Protein AF-0000000082577747 (afdb_homodimer)

Secondary structure (DSSP, 8-state):
----------------HHHHHHHHHHHHHHHHHHHHHHHHHHTT-SSTHHHHHHHHHHHHHHHHHHHHHHHHHHHHSPSSSHHHHHHHHHHHHHHHHHHHHHTT--GGGTTS--GGGGHHHHHHHHHHHHHHHHHTT-HHHHHHHHHHHHIIIIIHHHHHTTSTTSHHHHHHH-/----------------HHHHHHHHHHHHHHHHHHHHHHHHHHTT-SSTHHHHHHHHHHHHHHHHHHHHHHHHHHHHSPSSSHHHHHHHHHHHHHHHHHHHHHTT--GGGTTS--GGGGHHHHHHHHHHHHHHHHHTT-HHHHHHHHHHHHIIIIIHHHHHTTSTTSHHHHHHH-

InterPro domains:
  IPR018750 Protein of unknown function DUF2306, membrane [PF10067] (57-153)

pLDDT: mean 87.18, std 15.7, range [24.44, 98.44]

Organism: NCBI:txid68569

Radius of gyration: 26.17 Å; Cα contacts (8 Å, |Δi|>4): 339; chains: 2; bounding box: 58×96×60 Å

Sequence (348 aa):
MASNAIVREAGGIDLSRIAKGVMFVAAGTLAGATGLAVARVLLGLTPATYEIRQVAILVHLVAVLPAIPLGLWVLLARKGDATHKLLGRIWALLMVTAAVSALFIRYLNHGQFSWLHLFVPVVFFTLYRAVRQARAGQFAAHKRNMWRLYVLALLLPGMFAFLPGRLLWQWLTVMASNAIVREAGGIDLSRIAKGVMFVAAGTLAGATGLAVARVLLGLTPATYEIRQVAILVHLVAVLPAIPLGLWVLLARKGDATHKLLGRIWALLMVTAAVSALFIRYLNHGQFSWLHLFVPVVFFTLYRAVRQARAGQFAAHKRNMWRLYVLALLLPGMFAFLPGRLLWQWLTV

Solvent-accessible surface area (backbone atoms only — not comparable to full-atom values): 18662 Å² total; per-residue (Å²): 134,80,78,76,74,71,75,71,70,76,70,40,80,72,70,50,72,65,54,49,49,52,47,50,51,50,43,48,49,50,42,48,50,51,50,48,17,50,47,31,33,75,70,61,65,12,91,44,53,64,55,44,31,45,50,21,48,50,54,22,48,66,24,47,53,57,36,44,62,49,47,54,47,59,73,70,44,74,78,84,45,71,65,37,52,49,51,50,52,52,42,49,50,27,51,51,49,25,38,60,26,47,74,50,60,22,72,93,50,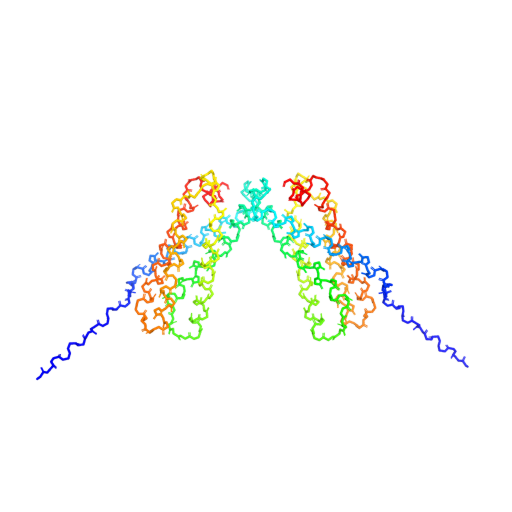80,66,33,89,53,78,75,56,58,44,37,62,50,50,54,51,44,49,51,51,24,54,52,26,47,76,70,65,37,52,35,63,18,48,44,40,49,51,47,43,47,44,62,62,41,50,44,53,52,54,58,41,49,35,88,91,30,67,52,26,45,35,58,74,70,133,82,78,75,74,73,76,73,71,76,68,41,79,73,69,49,71,66,55,48,51,51,48,49,51,51,43,49,49,50,41,47,50,50,50,48,16,51,48,31,32,74,68,60,65,13,91,42,56,66,54,45,34,45,50,21,50,49,55,22,49,64,24,46,54,56,37,45,62,49,46,54,47,59,73,71,44,74,78,86,43,72,64,37,54,51,53,48,50,52,41,50,51,28,51,50,50,25,38,60,26,47,76,50,60,22,73,92,48,80,67,35,88,54,78,76,57,58,45,35,61,51,50,54,52,46,50,52,50,25,53,52,26,49,76,70,65,37,52,37,62,18,49,43,41,49,50,45,44,48,47,62,61,42,51,46,53,54,54,57,40,49,36,87,92,30,68,52,26,45,36,57,74,70

Structure (mmCIF, N/CA/C/O backbone):
data_AF-0000000082577747-model_v1
#
loop_
_entity.id
_entity.type
_entity.pdbx_description
1 polymer 'Putative membrane protein'
#
loop_
_atom_site.group_PDB
_atom_site.id
_atom_site.type_symbol
_atom_site.label_atom_id
_atom_site.label_alt_id
_atom_site.label_comp_id
_atom_site.label_asym_id
_atom_site.label_entity_id
_atom_site.label_seq_id
_atom_site.pdbx_PDB_ins_code
_atom_site.Cartn_x
_atom_site.Cartn_y
_atom_site.Cartn_z
_atom_site.occupancy
_atom_site.B_iso_or_equiv
_atom_site.auth_seq_id
_atom_site.auth_comp_id
_atom_site.auth_asym_id
_atom_site.auth_atom_id
_atom_site.pdbx_PDB_model_num
ATOM 1 N N . MET A 1 1 ? -27.625 46.406 38.344 1 33.38 1 MET A N 1
ATOM 2 C CA . MET A 1 1 ? -27.594 46.375 36.875 1 33.38 1 MET A CA 1
ATOM 3 C C . MET A 1 1 ? -26.359 45.625 36.375 1 33.38 1 MET A C 1
ATOM 5 O O . MET A 1 1 ? -25.25 46.156 36.375 1 33.38 1 MET A O 1
ATOM 9 N N . ALA A 1 2 ? -26.188 44.344 36.75 1 45.22 2 ALA A N 1
ATOM 10 C CA . ALA A 1 2 ? -25.062 43.469 36.469 1 45.22 2 ALA A CA 1
ATOM 11 C C . ALA A 1 2 ? -24.844 43.312 34.969 1 45.22 2 ALA A C 1
ATOM 13 O O . ALA A 1 2 ? -25.781 43 34.219 1 45.22 2 ALA A O 1
ATOM 14 N N . SER A 1 3 ? -24.016 44.156 34.312 1 38.5 3 SER A N 1
ATOM 15 C CA . SER A 1 3 ? -23.625 44.062 32.906 1 38.5 3 SER A CA 1
ATOM 16 C C . SER A 1 3 ? -23.312 42.625 32.531 1 38.5 3 SER A C 1
ATOM 18 O O . SER A 1 3 ? -22.469 41.969 33.156 1 38.5 3 SER A O 1
ATOM 20 N N . ASN A 1 4 ? -24.281 41.844 32.156 1 37.38 4 ASN A N 1
ATOM 21 C CA . ASN A 1 4 ? -24.094 40.5 31.562 1 37.38 4 ASN A CA 1
ATOM 22 C C . ASN A 1 4 ? -23 40.531 30.5 1 37.38 4 ASN A C 1
ATOM 24 O O . ASN A 1 4 ? -23.219 41.031 29.406 1 37.38 4 ASN A O 1
ATOM 28 N N . ALA A 1 5 ? -21.688 40.812 30.75 1 39.88 5 ALA A N 1
ATOM 29 C CA . ALA A 1 5 ? -20.609 40.625 29.781 1 39.88 5 ALA A CA 1
ATOM 30 C C . ALA A 1 5 ? -20.766 39.312 29 1 39.88 5 ALA A C 1
ATOM 32 O O . ALA A 1 5 ? -20.719 38.25 29.594 1 39.88 5 ALA A O 1
ATOM 33 N N . ILE A 1 6 ? -21.625 39.281 28.062 1 40.28 6 ILE A N 1
ATOM 34 C CA . ILE A 1 6 ? -21.672 38.219 27.078 1 40.28 6 ILE A CA 1
ATOM 35 C C . ILE A 1 6 ? -20.25 37.781 26.734 1 40.28 6 ILE A C 1
ATOM 37 O O . ILE A 1 6 ? -19.453 38.562 26.234 1 40.28 6 ILE A O 1
ATOM 41 N N . VAL A 1 7 ? -19.625 37 27.562 1 39.06 7 VAL A N 1
ATOM 42 C CA . VAL A 1 7 ? -18.391 36.312 27.172 1 39.06 7 VAL A CA 1
ATOM 43 C C . VAL A 1 7 ? -18.453 35.938 25.703 1 39.06 7 VAL A C 1
ATOM 45 O O . VAL A 1 7 ? -19.281 35.094 25.312 1 39.06 7 VAL A O 1
ATOM 48 N N . ARG A 1 8 ? -18.25 36.875 24.766 1 39.81 8 ARG A N 1
ATOM 49 C CA . ARG A 1 8 ? -18.078 36.562 23.344 1 39.81 8 ARG A CA 1
ATOM 50 C C . ARG A 1 8 ? -17.266 35.281 23.188 1 39.81 8 ARG A C 1
ATOM 52 O O . ARG A 1 8 ? -16.109 35.188 23.625 1 39.81 8 ARG A O 1
ATOM 59 N N . GLU A 1 9 ? -17.781 34.156 23.219 1 40.5 9 GLU A N 1
ATOM 60 C CA . GLU A 1 9 ? -17.141 32.875 22.859 1 40.5 9 GLU A CA 1
ATOM 61 C C . GLU A 1 9 ? -16.094 33.094 21.766 1 40.5 9 GLU A C 1
ATOM 63 O O . GLU A 1 9 ? -16.312 33.875 20.828 1 40.5 9 GLU A O 1
ATOM 68 N N . ALA A 1 10 ? -14.828 33.25 22.062 1 43.19 10 ALA A N 1
ATOM 69 C CA . ALA A 1 10 ? -13.664 33.344 21.188 1 43.19 10 ALA A CA 1
ATOM 70 C C . ALA A 1 10 ? -13.93 32.625 19.859 1 43.19 10 ALA A C 1
ATOM 72 O O . ALA A 1 10 ? -14.211 31.438 19.828 1 43.19 10 ALA A O 1
ATOM 73 N N . GLY A 1 11 ? -14.57 33.188 18.875 1 43.31 11 GLY A N 1
ATOM 74 C CA . GLY A 1 11 ? -14.961 32.781 17.516 1 43.31 11 GLY A CA 1
ATOM 75 C C . GLY A 1 11 ? -13.961 31.875 16.844 1 43.31 11 GLY A C 1
ATOM 76 O O . GLY A 1 11 ? -12.758 31.984 17.094 1 43.31 11 GLY A O 1
ATOM 77 N N . GLY A 1 12 ? -14.242 30.594 16.625 1 50.56 12 GLY A N 1
ATOM 78 C CA . GLY A 1 12 ? -13.445 29.703 15.773 1 50.56 12 GLY A CA 1
ATOM 79 C C . GLY A 1 12 ? -12.758 30.438 14.641 1 50.56 12 GLY A C 1
ATOM 80 O O . GLY A 1 12 ? -13.102 31.578 14.328 1 50.56 12 GLY A O 1
ATOM 81 N N . ILE A 1 13 ? -11.508 30.328 14.422 1 55.5 13 ILE A N 1
ATOM 82 C CA . ILE A 1 13 ? -10.758 30.984 13.352 1 55.5 13 ILE A CA 1
ATOM 83 C C . ILE A 1 13 ? -11.586 30.969 12.062 1 55.5 13 ILE A C 1
ATOM 85 O O . ILE A 1 13 ? -11.883 29.891 11.523 1 55.5 13 ILE A O 1
ATOM 89 N N . ASP A 1 14 ? -12.625 31.75 11.938 1 64.75 14 ASP A N 1
ATOM 90 C CA . ASP A 1 14 ? -13.227 31.953 10.625 1 64.75 14 ASP A CA 1
ATOM 91 C C . ASP A 1 14 ? -12.211 32.531 9.641 1 64.75 14 ASP A C 1
ATOM 93 O O . ASP A 1 14 ? -11.82 33.688 9.758 1 64.75 14 ASP A O 1
ATOM 97 N N . LEU A 1 15 ? -11.625 31.703 8.922 1 73.38 15 LEU A N 1
ATOM 98 C CA . LEU A 1 15 ? -10.656 32.188 7.949 1 73.38 15 LEU A CA 1
ATOM 99 C C . LEU A 1 15 ? -11.305 33.125 6.945 1 73.38 15 LEU A C 1
ATOM 101 O O . LEU A 1 15 ? -12.477 32.938 6.594 1 73.38 15 LEU A O 1
ATOM 105 N N . SER A 1 16 ? -10.633 34.219 6.762 1 83.25 16 SER A N 1
ATOM 106 C CA . SER A 1 16 ? -11.062 35.156 5.73 1 83.25 16 SER A CA 1
ATOM 107 C C . SER A 1 16 ? -11.18 34.469 4.371 1 83.25 16 SER A C 1
ATOM 109 O O . SER A 1 16 ? -10.68 33.344 4.188 1 83.25 16 SER A O 1
ATOM 111 N N . ARG A 1 17 ? -11.922 35.062 3.396 1 84.81 17 ARG A N 1
ATOM 112 C CA . ARG A 1 17 ? -12.055 34.531 2.037 1 84.81 17 ARG A CA 1
ATOM 113 C C . ARG A 1 17 ? -10.695 34.375 1.374 1 84.81 17 ARG A C 1
ATOM 115 O O . ARG A 1 17 ? -10.461 33.438 0.642 1 84.81 17 ARG A O 1
ATOM 122 N N . ILE A 1 18 ? -9.867 35.344 1.613 1 87.88 18 ILE A N 1
ATOM 123 C CA . ILE A 1 18 ? -8.531 35.312 1.039 1 87.88 18 ILE A CA 1
ATOM 124 C C . ILE A 1 18 ? -7.762 34.125 1.601 1 87.88 18 ILE A C 1
ATOM 126 O O . ILE A 1 18 ? -7.109 33.375 0.854 1 87.88 18 ILE A O 1
ATOM 130 N N . ALA A 1 19 ? -7.84 33.938 2.912 1 87.38 19 ALA A N 1
ATOM 131 C CA . ALA A 1 19 ? -7.16 32.844 3.551 1 87.38 19 ALA A CA 1
ATOM 132 C C . ALA A 1 19 ? -7.66 31.5 2.996 1 87.38 19 ALA A C 1
ATOM 134 O O . ALA A 1 19 ? -6.867 30.578 2.748 1 87.38 19 ALA A O 1
ATOM 135 N N . LYS A 1 20 ? -8.969 31.406 2.803 1 86.06 20 LYS A N 1
ATOM 136 C CA . LYS A 1 20 ? -9.539 30.203 2.215 1 86.06 20 LYS A CA 1
ATOM 137 C C . LYS A 1 20 ? -9.031 29.984 0.792 1 86.06 20 LYS A C 1
ATOM 139 O O . LYS A 1 20 ? -8.742 28.859 0.393 1 86.06 20 LYS A O 1
ATOM 144 N N . GLY A 1 21 ? -9.016 31.078 0.004 1 89.88 21 GLY A N 1
ATOM 145 C CA . GLY A 1 21 ? -8.461 31 -1.34 1 89.88 21 GLY A CA 1
ATOM 146 C C . GLY A 1 21 ? -7.027 30.516 -1.372 1 89.88 21 GLY A C 1
ATOM 147 O O . GLY A 1 21 ? -6.676 29.656 -2.189 1 89.88 21 GLY A O 1
ATOM 148 N N . VAL A 1 22 ? -6.246 31.031 -0.455 1 90.75 22 VAL A N 1
ATOM 149 C CA . VAL A 1 22 ? -4.844 30.641 -0.354 1 90.75 22 VAL A CA 1
ATOM 150 C C . VAL A 1 22 ? -4.75 29.156 0 1 90.75 22 VAL A C 1
ATOM 152 O O . VAL A 1 22 ? -3.934 28.422 -0.566 1 90.75 22 VAL A O 1
ATOM 155 N N . MET A 1 23 ? -5.645 28.719 0.884 1 90.38 23 MET A N 1
ATOM 156 C CA . MET A 1 23 ? -5.645 27.328 1.28 1 90.38 23 MET A CA 1
ATOM 157 C C . MET A 1 23 ? -6.035 26.422 0.111 1 90.38 23 MET A C 1
ATOM 159 O O . MET A 1 23 ? -5.465 25.344 -0.072 1 90.38 23 MET A O 1
ATOM 163 N N . PHE A 1 24 ? -6.953 26.875 -0.658 1 91.25 24 PHE A N 1
ATOM 164 C CA . PHE A 1 24 ? -7.383 26.109 -1.832 1 91.25 24 PHE A CA 1
ATOM 165 C C . PHE A 1 24 ? -6.242 25.969 -2.83 1 91.25 24 PHE A C 1
ATOM 167 O O . PHE A 1 24 ? -6 24.875 -3.354 1 91.25 24 PHE A O 1
ATOM 174 N N . VAL A 1 25 ? -5.574 27.047 -3.043 1 93.38 25 VAL A N 1
ATOM 175 C CA . VAL A 1 25 ? -4.469 27.031 -3.996 1 93.38 25 VAL A CA 1
ATOM 176 C C . VAL A 1 25 ? -3.34 26.156 -3.465 1 93.38 25 VAL A C 1
ATOM 178 O O . VAL A 1 25 ? -2.789 25.328 -4.195 1 93.38 25 VAL A O 1
ATOM 181 N N . ALA A 1 26 ? -3.023 26.328 -2.195 1 94.19 26 ALA A N 1
ATOM 182 C CA . ALA A 1 26 ? -1.949 25.547 -1.587 1 94.19 26 ALA A CA 1
ATOM 183 C C . ALA A 1 26 ? -2.279 24.047 -1.599 1 94.19 26 ALA A C 1
ATOM 185 O O . ALA A 1 26 ? -1.454 23.234 -2.002 1 94.19 26 ALA A O 1
ATOM 186 N N . ALA A 1 27 ? -3.477 23.766 -1.183 1 94.94 27 ALA A N 1
ATOM 187 C CA . ALA A 1 27 ? -3.922 22.375 -1.167 1 94.94 27 ALA A CA 1
ATOM 188 C C . ALA A 1 27 ? -3.965 21.797 -2.578 1 94.94 27 ALA A C 1
ATOM 190 O O . ALA A 1 27 ? -3.516 20.672 -2.809 1 94.94 27 ALA A O 1
ATOM 191 N N . GLY A 1 28 ? -4.555 22.562 -3.52 1 94.69 28 GLY A N 1
ATOM 192 C CA . GLY A 1 28 ? -4.617 22.125 -4.906 1 94.69 28 GLY A CA 1
ATOM 193 C C . GLY A 1 28 ? -3.252 21.891 -5.523 1 94.69 28 GLY A C 1
ATOM 194 O O . GLY A 1 28 ? -3.035 20.875 -6.203 1 94.69 28 GLY A O 1
ATOM 195 N N . THR A 1 29 ? -2.352 22.781 -5.297 1 94.81 29 THR A N 1
ATOM 196 C CA . THR A 1 29 ? -0.997 22.672 -5.828 1 94.81 29 THR A CA 1
ATOM 197 C C . THR A 1 29 ? -0.276 21.469 -5.219 1 94.81 29 THR A C 1
ATOM 199 O O . THR A 1 29 ? 0.35 20.688 -5.934 1 94.81 29 THR A O 1
ATOM 202 N N . LEU A 1 30 ? -0.386 21.344 -3.943 1 95.75 30 LEU A N 1
ATOM 203 C CA . LEU A 1 30 ? 0.312 20.25 -3.277 1 95.75 30 LEU A CA 1
ATOM 204 C C . LEU A 1 30 ? -0.25 18.906 -3.715 1 95.75 30 LEU A C 1
ATOM 206 O O . LEU A 1 30 ? 0.506 18 -4.062 1 95.75 30 LEU A O 1
ATOM 210 N N . ALA A 1 31 ? -1.58 18.797 -3.654 1 94.88 31 ALA A N 1
ATOM 211 C CA . ALA A 1 31 ? -2.219 17.562 -4.105 1 94.88 31 ALA A CA 1
ATOM 212 C C . ALA A 1 31 ? -1.922 17.297 -5.578 1 94.88 31 ALA A C 1
ATOM 214 O O . ALA A 1 31 ? -1.635 16.156 -5.965 1 94.88 31 ALA A O 1
ATOM 215 N N . GLY A 1 32 ? -2.027 18.328 -6.383 1 94.44 32 GLY A N 1
ATOM 216 C CA . GLY A 1 32 ? -1.731 18.203 -7.801 1 94.44 32 GLY A CA 1
ATOM 217 C C . GLY A 1 32 ? -0.297 17.781 -8.078 1 94.44 32 GLY A C 1
ATOM 218 O O . GLY A 1 32 ? -0.046 16.875 -8.867 1 94.44 32 GLY A O 1
ATOM 219 N N . ALA A 1 33 ? 0.646 18.453 -7.422 1 94.12 33 ALA A N 1
ATOM 220 C CA . ALA A 1 33 ? 2.059 18.125 -7.598 1 94.12 33 ALA A CA 1
ATOM 221 C C . ALA A 1 33 ? 2.352 16.703 -7.137 1 94.12 33 ALA A C 1
ATOM 223 O O . ALA A 1 33 ? 3.105 15.977 -7.785 1 94.12 33 ALA A O 1
ATOM 224 N N . THR A 1 34 ? 1.806 16.391 -6 1 92.38 34 THR A N 1
ATOM 225 C CA . THR A 1 34 ? 1.998 15.031 -5.5 1 92.38 34 THR A CA 1
ATOM 226 C C . THR A 1 34 ? 1.394 14.016 -6.457 1 92.38 34 THR A C 1
ATOM 228 O O . THR A 1 34 ? 2.033 13.016 -6.793 1 92.38 34 THR A O 1
ATOM 231 N N . GLY A 1 35 ? 0.166 14.266 -6.918 1 90.12 35 GLY A N 1
ATOM 232 C CA . GLY A 1 35 ? -0.474 13.391 -7.887 1 90.12 35 GLY A CA 1
ATOM 233 C C . GLY A 1 35 ? 0.313 13.25 -9.18 1 90.12 35 GLY A C 1
ATOM 234 O O . GLY A 1 35 ? 0.444 12.148 -9.711 1 90.12 35 GLY A O 1
ATOM 235 N N . LEU A 1 36 ? 0.82 14.359 -9.633 1 90.75 36 LEU A N 1
ATOM 236 C CA . LEU A 1 36 ? 1.629 14.352 -10.844 1 90.75 36 LEU A CA 1
ATOM 237 C C . LEU A 1 36 ? 2.92 13.57 -10.633 1 90.75 36 LEU A C 1
ATOM 239 O O . LEU A 1 36 ? 3.34 12.805 -11.508 1 90.75 36 LEU A O 1
ATOM 243 N N . ALA A 1 37 ? 3.578 13.781 -9.539 1 87.56 37 ALA A N 1
ATOM 244 C CA . ALA A 1 37 ? 4.793 13.031 -9.219 1 87.56 37 ALA A CA 1
ATOM 245 C C . ALA A 1 37 ? 4.527 11.531 -9.195 1 87.56 37 ALA A C 1
ATOM 247 O O . ALA A 1 37 ? 5.277 10.758 -9.797 1 87.56 37 ALA A O 1
ATOM 248 N N . VAL A 1 38 ? 3.48 11.141 -8.57 1 82.88 38 VAL A N 1
ATOM 249 C CA . VAL A 1 38 ? 3.113 9.727 -8.484 1 82.88 38 VAL A CA 1
ATOM 250 C C . VAL A 1 38 ? 2.779 9.195 -9.875 1 82.88 38 VAL A C 1
ATOM 252 O O . VAL A 1 38 ? 3.197 8.094 -10.242 1 82.88 38 VAL A O 1
ATOM 255 N N . ALA A 1 39 ? 2.025 10.047 -10.633 1 82.5 39 ALA A N 1
ATOM 256 C CA . ALA A 1 39 ? 1.654 9.656 -11.992 1 82.5 39 ALA A CA 1
ATOM 257 C C . ALA A 1 39 ? 2.891 9.445 -12.859 1 82.5 39 ALA A C 1
ATOM 259 O O . ALA A 1 39 ? 2.949 8.5 -13.641 1 82.5 39 ALA A O 1
ATOM 260 N N . ARG A 1 40 ? 3.855 10.258 -12.734 1 83.38 40 ARG A N 1
ATOM 261 C CA . ARG A 1 40 ? 5.09 10.133 -13.5 1 83.38 40 ARG A CA 1
ATOM 262 C C . ARG A 1 40 ? 5.809 8.828 -13.172 1 83.38 40 ARG A C 1
ATOM 264 O O . ARG A 1 40 ? 6.355 8.172 -14.062 1 83.38 40 ARG A O 1
ATOM 271 N N . VAL A 1 41 ? 5.82 8.492 -11.891 1 76.31 41 VAL A N 1
ATOM 272 C CA . VAL A 1 41 ? 6.453 7.246 -11.461 1 76.31 41 VAL A CA 1
ATOM 273 C C . VAL A 1 41 ? 5.676 6.055 -12.008 1 76.31 41 VAL A C 1
ATOM 275 O O . VAL A 1 41 ? 6.27 5.117 -12.555 1 76.31 41 VAL A O 1
ATOM 278 N N . LEU A 1 42 ? 4.371 6.086 -11.938 1 72.06 42 LEU A N 1
ATOM 279 C CA . LEU A 1 42 ? 3.518 4.98 -12.367 1 72.06 42 LEU A CA 1
ATOM 280 C C . LEU A 1 42 ? 3.607 4.773 -13.875 1 72.06 42 LEU A C 1
ATOM 282 O O . LEU A 1 42 ? 3.504 3.643 -14.352 1 72.06 42 LEU A O 1
ATOM 286 N N . LEU A 1 43 ? 3.877 5.906 -14.523 1 73.94 43 LEU A N 1
ATOM 287 C CA . LEU A 1 43 ? 3.934 5.84 -15.977 1 73.94 43 LEU A CA 1
ATOM 288 C C . LEU A 1 43 ? 5.344 5.516 -16.453 1 73.94 43 LEU A C 1
ATOM 290 O O . LEU A 1 43 ? 5.598 5.441 -17.656 1 73.94 43 LEU A O 1
ATOM 294 N N . GLY A 1 44 ? 6.32 5.328 -15.453 1 70.06 44 GLY A N 1
ATOM 295 C CA . GLY A 1 44 ? 7.68 4.941 -15.805 1 70.06 44 GLY A CA 1
ATOM 296 C C . GLY A 1 44 ? 8.508 6.094 -16.344 1 70.06 44 GLY A C 1
ATOM 297 O O . GLY A 1 44 ? 9.5 5.879 -17.047 1 70.06 44 GLY A O 1
ATOM 298 N N . LEU A 1 45 ? 8.109 7.348 -16.172 1 74.44 45 LEU A N 1
ATOM 299 C CA . LEU A 1 45 ? 8.773 8.516 -16.734 1 74.44 45 LEU A CA 1
ATOM 300 C C . LEU A 1 45 ? 9.922 8.969 -15.836 1 74.44 45 LEU A C 1
ATOM 302 O O . LEU A 1 45 ? 10.641 9.914 -16.172 1 74.44 45 LEU A O 1
ATOM 306 N N . THR A 1 46 ? 10.031 8.461 -14.672 1 72.12 46 THR A N 1
ATOM 307 C CA . THR A 1 46 ? 11.109 8.773 -13.727 1 72.12 46 THR A CA 1
ATOM 308 C C . THR A 1 46 ? 12.008 7.559 -13.523 1 72.12 46 THR A C 1
ATOM 310 O O . THR A 1 46 ? 11.562 6.418 -13.648 1 72.12 46 THR A O 1
ATOM 313 N N . PRO A 1 47 ? 13.398 7.848 -13.633 1 60.31 47 PRO A N 1
ATOM 314 C CA . PRO A 1 47 ? 14.227 6.688 -13.305 1 60.31 47 PRO A CA 1
ATOM 315 C C . PRO A 1 47 ? 13.789 5.996 -12.016 1 60.31 47 PRO A C 1
ATOM 317 O O . PRO A 1 47 ? 14.43 5.035 -11.578 1 60.31 47 PRO A O 1
ATOM 320 N N . ALA A 1 48 ? 12.727 6.508 -11.477 1 57.69 48 ALA A N 1
ATOM 321 C CA . ALA A 1 48 ? 12.109 6.117 -10.211 1 57.69 48 ALA A CA 1
ATOM 322 C C . ALA A 1 48 ? 11.578 4.688 -10.281 1 57.69 48 ALA A C 1
ATOM 324 O O . ALA A 1 48 ? 10.789 4.27 -9.43 1 57.69 48 ALA A O 1
ATOM 325 N N . THR A 1 49 ? 12.07 3.957 -11.375 1 55.19 49 THR A N 1
ATOM 326 C CA . THR A 1 49 ? 11.812 2.537 -11.578 1 55.19 49 THR A CA 1
ATOM 327 C C . THR A 1 49 ? 11.867 1.78 -10.258 1 55.19 49 THR A C 1
ATOM 329 O O . THR A 1 49 ? 11.086 0.853 -10.031 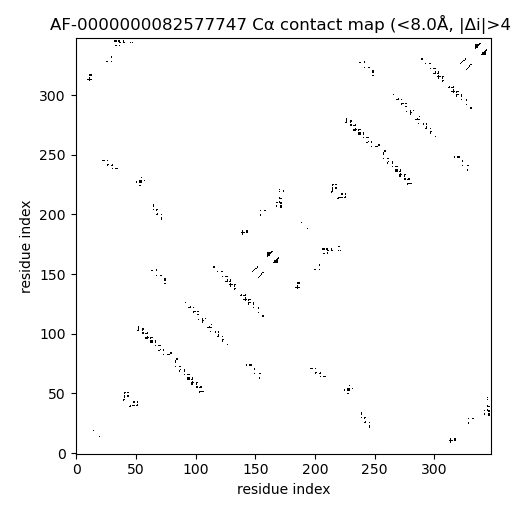1 55.19 49 THR A O 1
ATOM 332 N N . TYR A 1 50 ? 12.742 2.354 -9.414 1 57.84 50 TYR A N 1
ATOM 333 C CA . TYR A 1 50 ? 12.953 1.68 -8.141 1 57.84 50 TYR A CA 1
ATOM 334 C C . TYR A 1 50 ? 11.703 1.742 -7.273 1 57.84 50 TYR A C 1
ATOM 336 O O . TYR A 1 50 ? 11.297 0.736 -6.688 1 57.84 50 TYR A O 1
ATOM 344 N N . GLU A 1 51 ? 10.992 2.887 -7.445 1 64.19 51 GLU A N 1
ATOM 345 C CA . GLU A 1 51 ? 9.836 3.064 -6.566 1 64.19 51 GLU A CA 1
ATOM 346 C C . GLU A 1 51 ? 8.656 2.223 -7.027 1 64.19 51 GLU A C 1
ATOM 348 O O . GLU A 1 51 ? 7.98 1.588 -6.215 1 64.19 51 GLU A O 1
ATOM 353 N N . ILE A 1 52 ? 8.555 2.156 -8.383 1 66 52 ILE A N 1
ATOM 354 C CA . ILE A 1 52 ? 7.422 1.396 -8.898 1 66 52 ILE A CA 1
ATOM 355 C C . ILE A 1 52 ? 7.605 -0.084 -8.57 1 66 52 ILE A C 1
ATOM 357 O O . ILE A 1 52 ? 6.641 -0.779 -8.25 1 66 52 ILE A O 1
ATOM 361 N N . ARG A 1 53 ? 8.789 -0.527 -8.688 1 75.19 53 ARG A N 1
ATOM 362 C CA . ARG A 1 53 ? 9.094 -1.916 -8.359 1 75.19 53 ARG A CA 1
ATOM 363 C C . ARG A 1 53 ? 8.711 -2.236 -6.914 1 75.19 53 ARG A C 1
ATOM 365 O O . ARG A 1 53 ? 8.07 -3.256 -6.648 1 75.19 53 ARG A O 1
ATOM 372 N N . GLN A 1 54 ? 9.062 -1.367 -6.156 1 74.75 54 GLN A N 1
ATOM 373 C CA . GLN A 1 54 ? 8.82 -1.595 -4.734 1 74.75 54 GLN A CA 1
ATOM 374 C C . GLN A 1 54 ? 7.324 -1.557 -4.422 1 74.75 54 GLN A C 1
ATOM 376 O O . GLN A 1 54 ? 6.828 -2.373 -3.643 1 74.75 54 GLN A O 1
ATOM 381 N N . VAL A 1 55 ? 6.676 -0.614 -5.027 1 75.12 55 VAL A N 1
ATOM 382 C CA . VAL A 1 55 ? 5.234 -0.521 -4.828 1 75.12 55 VAL A CA 1
ATOM 383 C C . VAL A 1 55 ? 4.555 -1.774 -5.379 1 75.12 55 VAL A C 1
ATOM 385 O O . VAL A 1 55 ? 3.676 -2.346 -4.73 1 75.12 55 VAL A O 1
ATOM 388 N N . ALA A 1 56 ? 4.98 -2.154 -6.551 1 83.88 56 ALA A N 1
ATOM 389 C CA . ALA A 1 56 ? 4.41 -3.35 -7.168 1 83.88 56 ALA A CA 1
ATOM 390 C C . ALA A 1 56 ? 4.629 -4.578 -6.293 1 83.88 56 ALA A C 1
ATOM 392 O O . ALA A 1 56 ? 3.717 -5.387 -6.105 1 83.88 56 ALA A O 1
ATOM 393 N N . ILE A 1 57 ? 5.785 -4.691 -5.703 1 86.94 57 ILE A N 1
ATOM 394 C CA . ILE A 1 57 ? 6.117 -5.828 -4.852 1 86.94 57 ILE A CA 1
ATOM 395 C C . ILE A 1 57 ? 5.254 -5.797 -3.592 1 86.94 57 ILE A C 1
ATOM 397 O O . ILE A 1 57 ? 4.703 -6.824 -3.184 1 86.94 57 ILE A O 1
ATOM 401 N N . LEU A 1 58 ? 5.129 -4.645 -3.018 1 81.12 58 LEU A N 1
ATOM 402 C CA . LEU A 1 58 ? 4.328 -4.504 -1.806 1 81.12 58 LEU A CA 1
ATOM 403 C C . LEU A 1 58 ? 2.873 -4.879 -2.068 1 81.12 58 LEU A C 1
ATOM 405 O O . LEU A 1 58 ? 2.281 -5.656 -1.317 1 81.12 58 LEU A O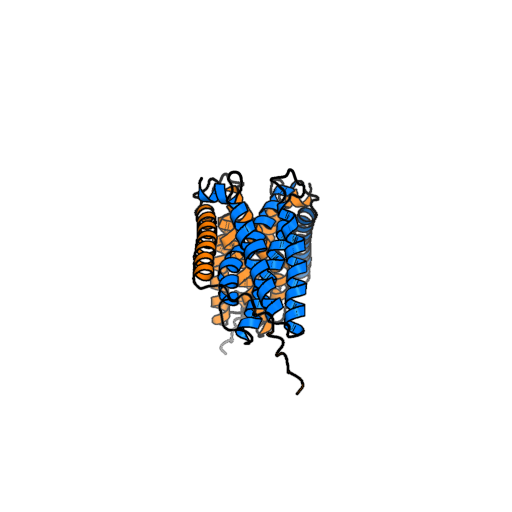 1
ATOM 409 N N . VAL A 1 59 ? 2.322 -4.246 -3.074 1 83.38 59 VAL A N 1
ATOM 410 C CA . VAL A 1 59 ? 0.932 -4.523 -3.422 1 83.38 59 VAL A CA 1
ATOM 411 C C . VAL A 1 59 ? 0.758 -6.012 -3.717 1 83.38 59 VAL A C 1
ATOM 413 O O . VAL A 1 59 ? -0.219 -6.625 -3.283 1 83.38 59 VAL A O 1
ATOM 416 N N . HIS A 1 60 ? 1.716 -6.605 -4.488 1 93.5 60 HIS A N 1
ATOM 417 C CA . HIS A 1 60 ? 1.682 -8.023 -4.824 1 93.5 60 HIS A CA 1
ATOM 418 C C . HIS A 1 60 ? 1.688 -8.883 -3.566 1 93.5 60 HIS A C 1
ATOM 420 O O . HIS A 1 60 ? 0.843 -9.773 -3.412 1 93.5 60 HIS A O 1
ATOM 426 N N . LEU A 1 61 ? 2.51 -8.547 -2.615 1 90.69 61 LEU A N 1
ATOM 427 C CA . LEU A 1 61 ? 2.656 -9.336 -1.398 1 90.69 61 LEU A CA 1
ATOM 428 C C . LEU A 1 61 ? 1.414 -9.219 -0.521 1 90.69 61 LEU A C 1
ATOM 430 O O . LEU A 1 61 ? 0.958 -10.211 0.052 1 90.69 61 LEU A O 1
ATOM 434 N N . VAL A 1 62 ? 0.89 -8.062 -0.41 1 86.62 62 VAL A N 1
ATOM 435 C CA . VAL A 1 62 ? -0.303 -7.824 0.397 1 86.62 62 VAL A CA 1
ATOM 436 C C . VAL A 1 62 ? -1.479 -8.609 -0.175 1 86.62 62 VAL A C 1
ATOM 438 O O . VAL A 1 62 ? -2.336 -9.086 0.572 1 86.62 62 VAL A O 1
ATOM 441 N N . ALA A 1 63 ? -1.514 -8.719 -1.443 1 94.06 63 ALA A N 1
ATOM 442 C CA . ALA A 1 63 ? -2.592 -9.453 -2.1 1 94.06 63 ALA A CA 1
ATOM 443 C C . ALA A 1 63 ? -2.406 -10.961 -1.935 1 94.06 63 ALA A C 1
ATOM 445 O O . ALA A 1 63 ? -3.355 -11.672 -1.605 1 94.06 63 ALA A O 1
ATOM 446 N N . VAL A 1 64 ? -1.17 -11.445 -2.08 1 97 64 VAL A N 1
ATOM 447 C CA . VAL A 1 64 ? -0.973 -12.891 -2.174 1 97 64 VAL A CA 1
ATOM 448 C C . VAL A 1 64 ? -0.945 -13.5 -0.775 1 97 64 VAL A C 1
ATOM 450 O O . VAL A 1 64 ? -1.363 -14.641 -0.583 1 97 64 VAL A O 1
ATOM 453 N N . LEU A 1 65 ? -0.507 -12.859 0.225 1 94.25 65 LEU A N 1
ATOM 454 C CA . LEU A 1 65 ? -0.36 -13.414 1.566 1 94.25 65 LEU A CA 1
ATOM 455 C C . LEU A 1 65 ? -1.71 -13.852 2.123 1 94.25 65 LEU A C 1
ATOM 457 O O . LEU A 1 65 ? -1.865 -15 2.555 1 94.25 65 LEU A O 1
ATOM 461 N N . PRO A 1 66 ? -2.701 -13.039 2.066 1 95.12 66 PRO A N 1
ATOM 462 C CA . PRO A 1 66 ? -3.994 -13.539 2.537 1 95.12 66 PRO A CA 1
ATOM 463 C C . PRO A 1 66 ? -4.664 -14.477 1.534 1 95.12 66 PRO A C 1
ATOM 465 O O . PRO A 1 66 ? -5.508 -15.289 1.916 1 95.12 66 PRO A O 1
ATOM 468 N N . ALA A 1 67 ? -4.367 -14.32 0.252 1 98.12 67 ALA A N 1
ATOM 469 C CA . ALA A 1 67 ? -5 -15.148 -0.772 1 98.12 67 ALA A CA 1
ATOM 470 C C . ALA A 1 67 ? -4.684 -16.625 -0.558 1 98.12 67 ALA A C 1
ATOM 472 O O . ALA A 1 67 ? -5.5 -17.484 -0.877 1 98.12 67 ALA A O 1
ATOM 473 N N . ILE A 1 68 ? -3.516 -16.938 0.011 1 97.62 68 ILE A N 1
ATOM 474 C CA . ILE A 1 68 ? -3.08 -18.312 0.18 1 97.62 68 ILE A CA 1
ATOM 475 C C . ILE A 1 68 ? -3.984 -19.031 1.186 1 97.62 68 ILE A C 1
ATOM 477 O O . ILE A 1 68 ? -4.66 -20 0.844 1 97.62 68 ILE A O 1
ATOM 481 N N . PRO A 1 69 ? -4.117 -18.547 2.389 1 96.12 69 PRO A N 1
ATOM 482 C CA . PRO A 1 69 ? -5.008 -19.25 3.318 1 96.12 69 PRO A CA 1
ATOM 483 C C . PRO A 1 69 ? -6.484 -19.094 2.957 1 96.12 69 PRO A C 1
ATOM 485 O O . PRO A 1 69 ? -7.273 -20.016 3.145 1 96.12 69 PRO A O 1
ATOM 488 N N . LEU A 1 70 ? -6.922 -17.969 2.451 1 96.5 70 LEU A N 1
ATOM 489 C CA . LEU A 1 70 ? -8.32 -17.75 2.09 1 96.5 70 LEU A CA 1
ATOM 490 C C . LEU A 1 70 ? -8.734 -18.672 0.954 1 96.5 70 LEU A C 1
ATOM 492 O O . LEU A 1 70 ? -9.828 -19.25 0.986 1 96.5 70 LEU A O 1
ATOM 496 N N . GLY A 1 71 ? -7.879 -18.719 -0.044 1 97.56 71 GLY A N 1
ATOM 497 C CA . GLY A 1 71 ? -8.195 -19.594 -1.161 1 97.56 71 GLY A CA 1
ATOM 498 C C . GLY A 1 71 ? -8.414 -21.047 -0.745 1 97.56 71 GLY A C 1
ATOM 499 O O . GLY A 1 71 ? -9.367 -21.688 -1.188 1 97.56 71 GLY A O 1
ATOM 500 N N . LEU A 1 72 ? -7.527 -21.547 0.061 1 95.81 72 LEU A N 1
ATOM 501 C CA . LEU A 1 72 ? -7.676 -22.922 0.542 1 95.81 72 LEU A CA 1
ATOM 502 C C . LEU A 1 72 ? -8.969 -23.078 1.33 1 95.81 72 LEU A C 1
ATOM 504 O O . LEU A 1 72 ? -9.68 -24.078 1.173 1 95.81 72 LEU A O 1
ATOM 508 N N . TRP A 1 73 ? -9.273 -22.125 2.162 1 95.12 73 TRP A N 1
ATOM 509 C CA . TRP A 1 73 ? -10.492 -22.172 2.963 1 95.12 73 TRP A CA 1
ATOM 510 C C . TRP A 1 73 ? -11.734 -22.203 2.072 1 95.12 73 TRP A C 1
ATOM 512 O O . TRP A 1 73 ? -12.617 -23.047 2.271 1 95.12 73 TRP A O 1
ATOM 522 N N . VAL A 1 74 ? -11.797 -21.344 1.105 1 96.38 74 VAL A N 1
ATOM 523 C CA . VAL A 1 74 ? -12.945 -21.281 0.214 1 96.38 74 VAL A CA 1
ATOM 524 C C . VAL A 1 74 ? -13.086 -22.594 -0.556 1 96.38 74 VAL A C 1
ATOM 526 O O . VAL A 1 74 ? -14.195 -23.062 -0.787 1 96.38 74 VAL A O 1
ATOM 529 N N . LEU A 1 75 ? -11.953 -23.172 -0.991 1 95.31 75 LEU A N 1
ATOM 530 C CA . LEU A 1 75 ? -11.953 -24.422 -1.754 1 95.31 75 LEU A CA 1
ATOM 531 C C . LEU A 1 75 ? -12.469 -25.578 -0.907 1 95.31 75 LEU A C 1
ATOM 533 O O . LEU A 1 75 ? -13.117 -26.484 -1.424 1 95.31 75 LEU A O 1
ATOM 537 N N . LEU A 1 76 ? -12.289 -25.484 0.403 1 92.69 76 LEU A N 1
ATOM 538 C CA . LEU A 1 76 ? -12.609 -26.609 1.267 1 92.69 76 LEU A CA 1
ATOM 539 C C . LEU A 1 76 ? -13.961 -26.406 1.949 1 92.69 76 LEU A C 1
ATOM 541 O O . LEU A 1 76 ? -14.57 -27.375 2.424 1 92.69 76 LEU A O 1
ATOM 545 N N . ALA A 1 77 ? -14.398 -25.188 2.033 1 92.81 77 ALA A N 1
ATOM 546 C CA . ALA A 1 77 ? -15.625 -24.859 2.754 1 92.81 77 ALA A CA 1
ATOM 547 C C . ALA A 1 77 ? -16.859 -25.219 1.941 1 92.81 77 ALA A C 1
ATOM 549 O O . ALA A 1 77 ? -16.75 -25.641 0.789 1 92.81 77 ALA A O 1
ATOM 550 N N . ARG A 1 78 ? -17.953 -25.078 2.668 1 92.12 78 ARG A N 1
ATOM 551 C CA . ARG A 1 78 ? -19.25 -25.328 2.041 1 92.12 78 ARG A CA 1
ATOM 552 C C . ARG A 1 78 ? -19.469 -24.422 0.834 1 92.12 78 ARG A C 1
ATOM 554 O O . ARG A 1 78 ? -19.141 -23.234 0.878 1 92.12 78 ARG A O 1
ATOM 561 N N . LYS A 1 79 ? -20.172 -25.047 -0.186 1 94.94 79 LYS A N 1
ATOM 562 C CA . LYS A 1 79 ? -20.328 -24.328 -1.444 1 94.94 79 LYS A CA 1
ATOM 563 C C . LYS A 1 79 ? -21.734 -23.75 -1.576 1 94.94 79 LYS A C 1
ATOM 565 O O . LYS A 1 79 ? -22.688 -24.312 -1.01 1 94.94 79 LYS A O 1
ATOM 570 N N . GLY A 1 80 ? -21.688 -22.547 -2.285 1 93.38 80 GLY A N 1
ATOM 571 C CA . GLY A 1 80 ? -22.984 -22.109 -2.783 1 93.38 80 GLY A CA 1
ATOM 572 C C . GLY A 1 80 ? -23.672 -21.125 -1.861 1 93.38 80 GLY A C 1
ATOM 573 O O . GLY A 1 80 ? -24.625 -20.453 -2.266 1 93.38 80 GLY A O 1
ATOM 574 N N . ASP A 1 81 ? -23.297 -21.047 -0.635 1 95.31 81 ASP A N 1
ATOM 575 C CA . ASP A 1 81 ? -23.953 -20.125 0.274 1 95.31 81 ASP A CA 1
ATOM 576 C C . ASP A 1 81 ? -23.391 -18.719 0.119 1 95.31 81 ASP A C 1
ATOM 578 O O . ASP A 1 81 ? -22.531 -18.469 -0.736 1 95.31 81 ASP A O 1
ATOM 582 N N . ALA A 1 82 ? -23.984 -17.812 0.866 1 95.38 82 ALA A N 1
ATOM 583 C CA . ALA A 1 82 ? -23.625 -16.406 0.727 1 95.38 82 ALA A CA 1
ATOM 584 C C . ALA A 1 82 ? -22.172 -16.156 1.112 1 95.38 82 ALA A C 1
ATOM 586 O O . ALA A 1 82 ? -21.5 -15.328 0.508 1 95.38 82 ALA A O 1
ATOM 587 N N . THR A 1 83 ? -21.797 -16.859 2.105 1 95.5 83 THR A N 1
ATOM 588 C CA . THR A 1 83 ? -20.406 -16.734 2.559 1 95.5 83 THR A CA 1
ATOM 589 C C . THR A 1 83 ? -19.438 -17.203 1.479 1 95.5 83 THR A C 1
ATOM 591 O O . THR A 1 83 ? -18.453 -16.516 1.192 1 95.5 83 THR A O 1
ATOM 594 N N . HIS A 1 84 ? -19.656 -18.281 0.819 1 96.81 84 HIS A N 1
ATOM 595 C CA . HIS A 1 84 ? -18.828 -18.781 -0.263 1 96.81 84 HIS A CA 1
ATOM 596 C C . HIS A 1 84 ? -18.734 -17.781 -1.403 1 96.81 84 HIS A C 1
ATOM 598 O O . HIS A 1 84 ? -17.641 -17.484 -1.888 1 96.81 84 HIS A O 1
ATOM 604 N N . LYS A 1 85 ? -19.812 -17.234 -1.717 1 96.62 85 LYS A N 1
ATOM 605 C CA . LYS A 1 85 ? -19.859 -16.281 -2.834 1 96.62 85 LYS A CA 1
ATOM 606 C C . LYS A 1 85 ? -19.078 -15.016 -2.512 1 96.62 85 LYS A C 1
ATOM 608 O O . LYS A 1 85 ? -18.344 -14.5 -3.357 1 96.62 85 LYS A O 1
ATOM 613 N N . LEU A 1 86 ? -19.266 -14.586 -1.281 1 95.5 86 LEU A N 1
ATOM 614 C CA . LEU A 1 86 ? -18.562 -13.383 -0.866 1 95.5 86 LEU A CA 1
ATOM 615 C C . LEU A 1 86 ? -17.047 -13.617 -0.821 1 95.5 86 LEU A C 1
ATOM 617 O O . LEU A 1 86 ? -16.281 -12.836 -1.372 1 95.5 86 LEU A O 1
ATOM 621 N N . LEU A 1 87 ? -16.703 -14.664 -0.178 1 96.12 87 LEU A N 1
ATOM 622 C CA . LEU A 1 87 ? -15.281 -14.961 -0.026 1 96.12 87 LEU A CA 1
ATOM 623 C C . LEU A 1 87 ? -14.648 -15.297 -1.371 1 96.12 87 LEU A C 1
ATOM 625 O O . LEU A 1 87 ? -13.477 -14.992 -1.607 1 96.12 87 LEU A O 1
ATOM 629 N N . GLY A 1 88 ? -15.414 -15.938 -2.252 1 97.56 88 GLY A N 1
ATOM 630 C CA . GLY A 1 88 ? -14.953 -16.156 -3.611 1 97.56 88 GLY A CA 1
ATOM 631 C C . GLY A 1 88 ? -14.664 -14.875 -4.363 1 97.56 88 GLY A C 1
ATOM 632 O O . GLY A 1 88 ? -13.656 -14.773 -5.062 1 97.56 88 GLY A O 1
ATOM 633 N N . ARG A 1 89 ? -15.547 -13.914 -4.195 1 96.94 89 ARG A N 1
ATOM 634 C CA . ARG A 1 89 ? -15.359 -12.625 -4.844 1 96.94 89 ARG A CA 1
ATOM 635 C C . ARG A 1 89 ? -14.133 -11.906 -4.293 1 96.94 89 ARG A C 1
ATOM 637 O O . ARG A 1 89 ? -13.367 -11.297 -5.047 1 96.94 89 ARG A O 1
ATOM 644 N N . ILE A 1 90 ? -13.977 -11.961 -3.012 1 95.56 90 ILE A N 1
ATOM 645 C CA . ILE A 1 90 ? -12.812 -11.352 -2.371 1 95.56 90 ILE A CA 1
ATOM 646 C C . ILE A 1 90 ? -11.539 -12.023 -2.867 1 95.56 90 ILE A C 1
ATOM 648 O O . ILE A 1 90 ? -10.57 -11.344 -3.225 1 95.56 90 ILE A O 1
ATOM 652 N N . TRP A 1 91 ? -11.555 -13.266 -2.934 1 98.38 91 TRP A N 1
ATOM 653 C CA . TRP A 1 91 ? -10.383 -14.008 -3.398 1 98.38 91 TRP A CA 1
ATOM 654 C C . TRP A 1 91 ? -10.062 -13.664 -4.848 1 98.38 91 TRP A C 1
ATOM 656 O O . TRP A 1 91 ? -8.898 -13.469 -5.199 1 98.38 91 TRP A O 1
ATOM 666 N N . ALA A 1 92 ? -11.078 -13.578 -5.66 1 98.31 92 ALA A N 1
ATOM 667 C CA . ALA A 1 92 ? -10.891 -13.211 -7.062 1 98.31 92 ALA A CA 1
ATOM 668 C C . ALA A 1 92 ? -10.242 -11.836 -7.184 1 98.31 92 ALA A C 1
ATOM 670 O 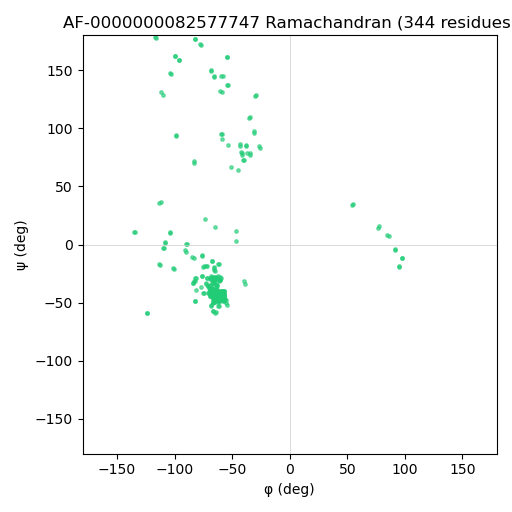O . ALA A 1 92 ? -9.336 -11.633 -8 1 98.31 92 ALA A O 1
ATOM 671 N N . LEU A 1 93 ? -10.688 -10.961 -6.363 1 96.25 93 LEU A N 1
ATOM 672 C CA . LEU A 1 93 ? -10.125 -9.617 -6.371 1 96.25 93 LEU A CA 1
ATOM 673 C C . LEU A 1 93 ? -8.656 -9.648 -5.961 1 96.25 93 LEU A C 1
ATOM 675 O O . LEU A 1 93 ? -7.832 -8.938 -6.547 1 96.25 93 LEU A O 1
ATOM 679 N N . LEU A 1 94 ? -8.336 -10.383 -4.961 1 97.06 94 LEU A N 1
ATOM 680 C CA . LEU A 1 94 ? -6.949 -10.531 -4.535 1 97.06 94 LEU A CA 1
ATOM 681 C C . LEU A 1 94 ? -6.094 -11.102 -5.66 1 97.06 94 LEU A C 1
ATOM 683 O O . LEU A 1 94 ? -4.984 -10.625 -5.91 1 97.06 94 LEU A O 1
ATOM 687 N N . MET A 1 95 ? -6.633 -12.07 -6.387 1 98.44 95 MET A N 1
ATOM 688 C CA . MET A 1 95 ? -5.898 -12.703 -7.477 1 98.44 95 MET A CA 1
ATOM 689 C C . MET A 1 95 ? -5.676 -11.727 -8.625 1 98.44 95 MET A C 1
ATOM 691 O O . MET A 1 95 ? -4.598 -11.695 -9.219 1 98.44 95 MET A O 1
ATOM 695 N N . VAL A 1 96 ? -6.703 -10.977 -8.953 1 97.38 96 VAL A N 1
ATOM 696 C CA . VAL A 1 96 ? -6.59 -9.977 -10.016 1 97.38 96 VAL A CA 1
ATOM 697 C C . VAL A 1 96 ? -5.551 -8.93 -9.625 1 97.38 96 VAL A C 1
ATOM 699 O O . VAL A 1 96 ? -4.711 -8.547 -10.445 1 97.38 96 VAL A O 1
ATOM 702 N N . THR A 1 97 ? -5.605 -8.445 -8.383 1 94.62 97 THR A N 1
ATOM 703 C CA . THR A 1 97 ? -4.641 -7.473 -7.883 1 94.62 97 THR A CA 1
ATOM 704 C C . THR A 1 97 ? -3.221 -8.031 -7.961 1 94.62 97 THR A C 1
ATOM 706 O O . THR A 1 97 ? -2.303 -7.34 -8.406 1 94.62 97 THR A O 1
ATOM 709 N N . ALA A 1 98 ? -3.033 -9.234 -7.57 1 97.12 98 ALA A N 1
ATOM 710 C CA . ALA A 1 98 ? -1.728 -9.891 -7.629 1 97.12 98 ALA A CA 1
ATOM 711 C C . ALA A 1 98 ? -1.228 -9.992 -9.07 1 97.12 98 ALA A C 1
ATOM 713 O O . ALA A 1 98 ? -0.065 -9.695 -9.352 1 97.12 98 ALA A O 1
ATOM 714 N N . ALA A 1 99 ? -2.125 -10.367 -9.945 1 97.44 99 ALA A N 1
ATOM 715 C CA . ALA A 1 99 ? -1.752 -10.523 -11.344 1 97.44 99 ALA A CA 1
ATOM 716 C C . ALA A 1 99 ? -1.354 -9.188 -11.961 1 97.44 99 ALA A C 1
ATOM 718 O O . ALA A 1 99 ? -0.331 -9.086 -12.641 1 97.44 99 ALA A O 1
ATOM 719 N N . VAL A 1 100 ? -2.086 -8.172 -11.734 1 94.62 100 VAL A N 1
ATOM 720 C CA . VAL A 1 100 ? -1.822 -6.852 -12.305 1 94.62 100 VAL A CA 1
ATOM 721 C C . VAL A 1 100 ? -0.512 -6.301 -11.742 1 94.62 100 VAL A C 1
ATOM 723 O O . VAL A 1 100 ? 0.323 -5.789 -12.492 1 94.62 100 VAL A O 1
ATOM 726 N N . SER A 1 101 ? -0.278 -6.414 -10.445 1 91 101 SER A N 1
ATOM 727 C CA . SER A 1 101 ? 0.944 -5.895 -9.836 1 91 101 SER A CA 1
ATOM 728 C C . SER A 1 101 ? 2.17 -6.66 -10.328 1 91 101 SER A C 1
ATOM 730 O O . SER A 1 101 ? 3.26 -6.094 -10.43 1 91 101 SER A O 1
ATOM 732 N N . ALA A 1 102 ? 2.004 -7.953 -10.641 1 95.25 102 ALA A N 1
ATOM 733 C CA . ALA A 1 102 ? 3.107 -8.773 -11.133 1 95.25 102 ALA A CA 1
ATOM 734 C C . ALA A 1 102 ? 3.664 -8.219 -12.438 1 95.25 102 ALA A C 1
ATOM 736 O O . ALA A 1 102 ? 4.852 -8.383 -12.734 1 95.25 102 ALA A O 1
ATOM 737 N N . LEU A 1 103 ? 2.824 -7.531 -13.219 1 92.88 103 LEU A N 1
ATOM 738 C CA . LEU A 1 103 ? 3.244 -6.977 -14.508 1 92.88 103 LEU A CA 1
ATOM 739 C C . LEU A 1 103 ? 4.348 -5.941 -14.32 1 92.88 103 LEU A C 1
ATOM 741 O O . LEU A 1 103 ? 5.125 -5.684 -15.242 1 92.88 103 LEU A O 1
ATOM 745 N N . PHE A 1 104 ? 4.504 -5.461 -13.133 1 86.06 104 PHE A N 1
ATOM 746 C CA . PHE A 1 104 ? 5.449 -4.379 -12.883 1 86.06 104 PHE A CA 1
ATOM 747 C C . PHE A 1 104 ? 6.668 -4.891 -12.125 1 86.06 104 PHE A C 1
ATOM 749 O O . PHE A 1 104 ? 7.543 -4.109 -11.742 1 86.06 104 PHE A O 1
ATOM 756 N N . ILE A 1 105 ? 6.699 -6.137 -11.867 1 89 105 ILE A N 1
ATOM 757 C CA . ILE A 1 105 ? 7.848 -6.758 -11.219 1 89 105 ILE A CA 1
ATOM 758 C C . ILE A 1 105 ? 8.734 -7.422 -12.266 1 89 105 ILE A C 1
ATOM 760 O O . ILE A 1 105 ? 8.5 -8.57 -12.648 1 89 105 ILE A O 1
ATOM 764 N N . ARG A 1 106 ? 9.719 -6.688 -12.727 1 88.44 106 ARG A N 1
ATOM 765 C CA . ARG A 1 106 ? 10.516 -7.133 -13.867 1 88.44 106 ARG A CA 1
ATOM 766 C C . ARG A 1 106 ? 12.008 -6.934 -13.609 1 88.44 106 ARG A C 1
ATOM 768 O O . ARG A 1 106 ? 12.828 -7.125 -14.508 1 88.44 106 ARG A O 1
ATOM 775 N N . TYR A 1 107 ? 12.32 -6.645 -12.469 1 82.56 107 TYR A N 1
ATOM 776 C CA . TYR A 1 107 ? 13.664 -6.164 -12.172 1 82.56 107 TYR A CA 1
ATOM 777 C C . TYR A 1 107 ? 14.695 -7.277 -12.344 1 82.56 107 TYR A C 1
ATOM 779 O O . TYR A 1 107 ? 15.852 -7.02 -12.68 1 82.56 107 TYR A O 1
ATOM 787 N N . LEU A 1 108 ? 14.305 -8.516 -12.125 1 86.31 108 LEU A N 1
ATOM 788 C CA . LEU A 1 108 ? 15.242 -9.625 -12.219 1 86.31 108 LEU A CA 1
ATOM 789 C C . LEU A 1 108 ? 15.562 -9.938 -13.672 1 86.31 108 LEU A C 1
ATOM 791 O O . LEU A 1 108 ? 16.547 -10.625 -13.961 1 86.31 108 LEU A O 1
ATOM 795 N N . ASN A 1 109 ? 14.75 -9.492 -14.539 1 90 109 ASN A N 1
ATOM 796 C CA . ASN A 1 109 ? 14.945 -9.75 -15.961 1 90 109 ASN A CA 1
ATOM 797 C C . ASN A 1 109 ? 15.258 -8.461 -16.719 1 90 109 ASN A C 1
ATOM 799 O O . ASN A 1 109 ? 14.742 -8.25 -17.828 1 90 109 ASN A O 1
ATOM 803 N N . HIS A 1 110 ? 15.961 -7.633 -16.062 1 86.56 110 HIS A N 1
ATOM 804 C CA . HIS A 1 110 ? 16.453 -6.398 -16.672 1 86.56 110 HIS A CA 1
ATOM 805 C C . HIS A 1 110 ? 15.32 -5.574 -17.266 1 86.56 110 HIS A C 1
ATOM 807 O O . HIS A 1 110 ? 15.445 -5.027 -18.359 1 86.56 110 HIS A O 1
ATOM 813 N N . GLY A 1 111 ? 14.219 -5.641 -16.609 1 85.06 111 GLY A N 1
ATOM 814 C CA . GLY A 1 111 ? 13.086 -4.809 -17 1 85.06 111 GLY A CA 1
ATOM 815 C C . GLY A 1 111 ? 12.164 -5.484 -17.984 1 85.06 111 GLY A C 1
ATOM 816 O O . GLY A 1 111 ? 11.109 -4.945 -18.328 1 85.06 111 GLY A O 1
ATOM 817 N N . GLN A 1 112 ? 12.539 -6.668 -18.438 1 90.81 112 GLN A N 1
ATOM 818 C CA . GLN A 1 112 ? 11.75 -7.391 -19.422 1 90.81 112 GLN A CA 1
ATOM 819 C C . GLN A 1 112 ? 10.82 -8.406 -18.766 1 90.81 112 GLN A C 1
ATOM 821 O O . GLN A 1 112 ? 11.031 -8.773 -17.609 1 90.81 112 GLN A O 1
ATOM 826 N N . PHE A 1 113 ? 9.867 -8.695 -19.547 1 92.94 113 PHE A N 1
ATOM 827 C CA . PHE A 1 113 ? 8.984 -9.75 -19.078 1 92.94 113 PHE A CA 1
ATOM 828 C C . PHE A 1 113 ? 9.727 -11.078 -19 1 92.94 113 PHE A C 1
ATOM 830 O O . PHE A 1 113 ? 10.625 -11.344 -19.797 1 92.94 113 PHE A O 1
ATOM 837 N N . SER A 1 114 ? 9.391 -11.859 -18.016 1 94.25 114 SER A N 1
ATOM 838 C CA . SER A 1 114 ? 9.938 -13.195 -17.828 1 94.25 114 SER A CA 1
ATOM 839 C C . SER A 1 114 ? 8.852 -14.258 -17.953 1 94.25 114 SER A C 1
ATOM 841 O O . SER A 1 114 ? 7.68 -13.938 -18.141 1 94.25 114 SER A O 1
ATOM 843 N N . TRP A 1 115 ? 9.25 -15.492 -17.844 1 94.44 115 TRP A N 1
ATOM 844 C CA . TRP A 1 115 ? 8.32 -16.609 -17.969 1 94.44 115 TRP A CA 1
ATOM 845 C C . TRP A 1 115 ? 7.266 -16.562 -16.875 1 94.44 115 TRP A C 1
ATOM 847 O O . TRP A 1 115 ? 6.133 -17.016 -17.062 1 94.44 115 TRP A O 1
ATOM 857 N N . LEU A 1 116 ? 7.574 -15.992 -15.758 1 94.62 116 LEU A N 1
ATOM 858 C CA . LEU A 1 116 ? 6.648 -15.93 -14.633 1 94.62 116 LEU A CA 1
ATOM 859 C C . LEU A 1 116 ? 5.441 -15.062 -14.969 1 94.62 116 LEU A C 1
ATOM 861 O O . LEU A 1 116 ? 4.367 -15.234 -14.391 1 94.62 116 LEU A O 1
ATOM 865 N N . HIS A 1 117 ? 5.602 -14.172 -15.953 1 96.69 117 HIS A N 1
ATOM 866 C CA . HIS A 1 117 ? 4.504 -13.281 -16.312 1 96.69 117 HIS A CA 1
ATOM 867 C C . HIS A 1 117 ? 3.441 -14.008 -17.125 1 96.69 117 HIS A C 1
ATOM 869 O O . HIS A 1 117 ? 2.344 -13.484 -17.328 1 96.69 117 HIS A O 1
ATOM 875 N N . LEU A 1 118 ? 3.695 -15.25 -17.562 1 96.06 118 LEU A N 1
ATOM 876 C CA . LEU A 1 118 ? 2.711 -16.062 -18.281 1 96.06 118 LEU A CA 1
ATOM 877 C C . LEU A 1 118 ? 1.541 -16.406 -17.359 1 96.06 118 LEU A C 1
ATOM 879 O O . LEU A 1 118 ? 0.44 -16.703 -17.844 1 96.06 118 LEU A O 1
ATOM 883 N N . PHE A 1 119 ? 1.806 -16.297 -16.109 1 97.31 119 PHE A N 1
ATOM 884 C CA . PHE A 1 119 ? 0.748 -16.625 -15.156 1 97.31 119 PHE A CA 1
ATOM 885 C C . PHE A 1 119 ? -0.326 -15.539 -15.164 1 97.31 119 PHE A C 1
ATOM 887 O O . PHE A 1 119 ? -1.465 -15.789 -14.758 1 97.31 119 PHE A O 1
ATOM 894 N N . VAL A 1 120 ? 0.013 -14.32 -15.695 1 97.06 120 VAL A N 1
ATOM 895 C CA . VAL A 1 120 ? -0.937 -13.211 -15.664 1 97.06 120 VAL A CA 1
ATOM 896 C C . VAL A 1 120 ? -2.113 -13.516 -16.594 1 97.06 120 VAL A C 1
ATOM 898 O O . VAL A 1 120 ? -3.266 -13.531 -16.156 1 97.06 120 VAL A O 1
ATOM 901 N N . PRO A 1 121 ? -1.895 -13.859 -17.844 1 96.81 121 PRO A N 1
ATOM 902 C CA . PRO A 1 121 ? -3.053 -14.195 -18.688 1 96.81 121 PRO A CA 1
ATOM 903 C C . PRO A 1 121 ? -3.758 -15.469 -18.234 1 96.81 121 PRO A C 1
ATOM 905 O O . PRO A 1 121 ? -4.973 -15.602 -18.391 1 96.81 121 PRO A O 1
ATOM 908 N N . VAL A 1 122 ? -3.047 -16.438 -17.641 1 97 122 VAL A N 1
ATOM 909 C CA . VAL A 1 122 ? -3.66 -17.656 -17.109 1 97 122 VAL A CA 1
ATOM 910 C C . VAL A 1 122 ? -4.676 -17.281 -16.031 1 97 122 VAL A C 1
ATOM 912 O O . VAL A 1 122 ? -5.797 -17.797 -16.031 1 97 122 VAL A O 1
ATOM 915 N N . VAL A 1 123 ? -4.301 -16.375 -15.133 1 98.38 123 VAL A N 1
ATOM 916 C CA . VAL A 1 123 ? -5.18 -15.961 -14.047 1 98.38 123 VAL A CA 1
ATOM 917 C C . VAL A 1 123 ? -6.434 -15.305 -14.617 1 98.38 123 VAL A C 1
ATOM 919 O O . VAL A 1 123 ? -7.555 -15.672 -14.258 1 98.38 123 VAL A O 1
ATOM 922 N N . PHE A 1 124 ? -6.293 -14.398 -15.539 1 97.62 124 PHE A N 1
ATOM 923 C CA . PHE A 1 124 ? -7.43 -13.656 -16.078 1 97.62 124 PHE A CA 1
ATOM 924 C C . PHE A 1 124 ? -8.359 -14.586 -16.844 1 97.62 124 PHE A C 1
ATOM 926 O O . PHE A 1 124 ? -9.578 -14.555 -16.656 1 97.62 124 PHE A O 1
ATOM 933 N N . PHE A 1 125 ? -7.801 -15.43 -17.672 1 97.94 125 PHE A N 1
ATOM 934 C CA . PHE A 1 125 ? -8.594 -16.328 -18.5 1 97.94 125 PHE A CA 1
ATOM 935 C C . PHE A 1 125 ? -9.32 -17.359 -17.656 1 97.94 125 PHE A C 1
ATOM 937 O O . PHE A 1 125 ? -10.523 -17.578 -17.828 1 97.94 125 PHE A O 1
ATOM 944 N N . THR A 1 126 ? -8.594 -17.938 -16.766 1 98.25 126 THR A N 1
ATOM 945 C CA . THR A 1 126 ? -9.18 -19.016 -15.961 1 98.25 126 THR A CA 1
ATOM 946 C C . THR A 1 126 ? -10.211 -18.453 -14.984 1 98.25 126 THR A C 1
ATOM 948 O O . THR A 1 126 ? -11.242 -19.078 -14.734 1 98.25 126 THR A O 1
ATOM 951 N N . LEU A 1 127 ? -9.969 -17.297 -14.422 1 98.31 127 LEU A N 1
ATOM 952 C CA . LEU A 1 127 ? -10.953 -16.656 -13.555 1 98.31 127 LEU A CA 1
ATOM 953 C C . LEU A 1 127 ? -12.227 -16.344 -14.328 1 98.31 127 LEU A C 1
ATOM 955 O O . LEU A 1 127 ? -13.336 -16.578 -13.828 1 98.31 127 LEU A O 1
ATOM 959 N N . TYR A 1 128 ? -12.047 -15.773 -15.477 1 97.69 128 TYR A N 1
ATOM 960 C CA . TYR A 1 128 ? -13.203 -15.477 -16.312 1 97.69 128 TYR A CA 1
ATOM 961 C C . TYR A 1 128 ? -14.023 -16.734 -16.578 1 97.69 128 TYR A C 1
ATOM 963 O O . TYR A 1 128 ? -15.25 -16.719 -16.406 1 97.69 128 TYR A O 1
ATOM 971 N N . ARG A 1 129 ? -13.359 -17.781 -17.016 1 97.81 129 ARG A N 1
ATOM 972 C CA . ARG A 1 129 ? -14.031 -19.047 -17.281 1 97.81 129 ARG A CA 1
ATOM 973 C C . ARG A 1 129 ? -14.727 -19.562 -16.031 1 97.81 129 ARG A C 1
ATOM 975 O O . ARG A 1 129 ? -15.867 -20.031 -16.094 1 97.81 129 ARG A O 1
ATOM 982 N N . ALA A 1 130 ? -14.039 -19.5 -14.883 1 98.12 130 ALA A N 1
ATOM 983 C CA . ALA A 1 130 ? -14.57 -20.047 -13.641 1 98.12 130 ALA A CA 1
ATOM 984 C C . ALA A 1 130 ? -15.828 -19.297 -13.211 1 98.12 130 ALA A C 1
ATOM 986 O O . ALA A 1 130 ? -16.812 -19.922 -12.789 1 98.12 130 ALA A O 1
ATOM 987 N N . VAL A 1 131 ? -15.844 -18 -13.336 1 97.31 131 VAL A N 1
ATOM 988 C CA . VAL A 1 131 ? -17 -17.203 -12.961 1 97.31 131 VAL A CA 1
ATOM 989 C C . VAL A 1 131 ? -18.156 -17.484 -13.914 1 97.31 131 VAL A C 1
ATOM 991 O O . VAL A 1 131 ? -19.297 -17.656 -13.477 1 97.31 131 VAL A O 1
ATOM 994 N N . ARG A 1 132 ? -17.875 -17.578 -15.219 1 97.62 132 ARG A N 1
ATOM 995 C CA . ARG A 1 132 ? -18.891 -17.891 -16.219 1 97.62 132 ARG A CA 1
ATOM 996 C C . ARG A 1 132 ? -19.516 -19.266 -15.938 1 97.62 132 ARG A C 1
ATOM 998 O O . ARG A 1 132 ? -20.719 -19.438 -16.062 1 97.62 132 ARG A O 1
ATOM 1005 N N . GLN A 1 133 ? -18.703 -20.172 -15.641 1 97.94 133 GLN A N 1
ATOM 1006 C CA . GLN A 1 133 ? -19.156 -21.531 -15.352 1 97.94 133 GLN A CA 1
ATOM 1007 C C . GLN A 1 133 ? -20.062 -21.562 -14.117 1 97.94 133 GLN A C 1
ATOM 1009 O O . GLN A 1 133 ? -21.062 -22.266 -14.102 1 97.94 133 GLN A O 1
ATOM 1014 N N . ALA A 1 134 ? -19.688 -20.828 -13.086 1 96.5 134 ALA A N 1
ATOM 1015 C CA . ALA A 1 134 ? -20.531 -20.734 -11.891 1 96.5 134 ALA A CA 1
ATOM 1016 C C . ALA A 1 134 ? -21.906 -20.156 -12.227 1 96.5 134 ALA A C 1
ATOM 1018 O O . ALA A 1 134 ? -22.922 -20.672 -11.773 1 96.5 134 ALA A O 1
ATOM 1019 N N . ARG A 1 135 ? -21.938 -19.141 -13.039 1 96.19 135 ARG A N 1
ATOM 1020 C CA . ARG A 1 135 ? -23.172 -18.469 -13.422 1 96.19 135 ARG A CA 1
ATOM 1021 C C . ARG A 1 135 ? -24.047 -19.375 -14.289 1 96.19 135 ARG A C 1
ATOM 1023 O O . ARG A 1 135 ? -25.266 -19.297 -14.25 1 96.19 135 ARG A O 1
ATOM 1030 N N . ALA A 1 136 ? -23.453 -20.281 -14.984 1 97.19 136 ALA A N 1
ATOM 1031 C CA . ALA A 1 136 ? -24.141 -21.203 -15.883 1 97.19 136 ALA A CA 1
ATOM 1032 C C . ALA A 1 136 ? -24.531 -22.484 -15.164 1 97.19 136 ALA A C 1
ATOM 1034 O O . ALA A 1 136 ? -25.078 -23.406 -15.773 1 97.19 136 ALA A O 1
ATOM 1035 N N . GLY A 1 137 ? -24.109 -22.594 -13.914 1 96.06 137 GLY A N 1
ATOM 1036 C CA . GLY A 1 137 ? -24.469 -23.766 -13.133 1 96.06 137 GLY A CA 1
ATOM 1037 C C . GLY A 1 137 ? -23.531 -24.953 -13.367 1 96.06 137 GLY A C 1
ATOM 1038 O O . GLY A 1 137 ? -23.859 -26.078 -13.016 1 96.06 137 GLY A O 1
ATOM 1039 N N . GLN A 1 138 ? -22.469 -24.672 -14.086 1 97.12 138 GLN A N 1
ATOM 1040 C CA . GLN A 1 138 ? -21.469 -25.703 -14.312 1 97.12 138 GLN A CA 1
ATOM 1041 C C . GLN A 1 138 ? -20.5 -25.797 -13.141 1 97.12 138 GLN A C 1
ATOM 1043 O O . GLN A 1 138 ? -19.297 -25.516 -13.289 1 97.12 138 GLN A O 1
ATOM 1048 N N . PHE A 1 139 ? -20.906 -26.266 -12.031 1 95.75 139 PHE A N 1
ATOM 1049 C CA . PHE A 1 139 ? -20.203 -26.156 -10.758 1 95.75 139 PHE A CA 1
ATOM 1050 C C . PHE A 1 139 ? -18.984 -27.078 -10.734 1 95.75 139 PHE A C 1
ATOM 1052 O O . PHE A 1 139 ? -17.953 -26.75 -10.117 1 95.75 139 PHE A O 1
ATOM 1059 N N . ALA A 1 140 ? -19.047 -28.219 -11.3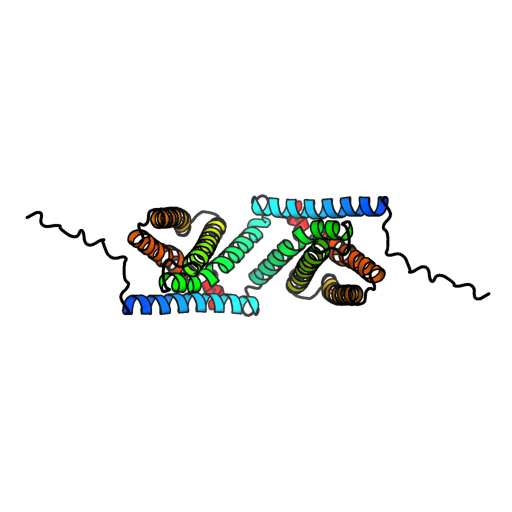83 1 94.5 140 ALA A N 1
ATOM 1060 C CA . ALA A 1 140 ? -17.891 -29.109 -11.43 1 94.5 140 ALA A CA 1
ATOM 1061 C C . ALA A 1 140 ? -16.719 -28.453 -12.164 1 94.5 140 ALA A C 1
ATOM 1063 O O . ALA A 1 140 ? -15.578 -28.531 -11.711 1 94.5 140 ALA A O 1
ATOM 1064 N N . ALA A 1 141 ? -17.062 -27.891 -13.297 1 96.44 141 ALA A N 1
ATOM 1065 C CA . ALA A 1 141 ? -16.047 -27.203 -14.086 1 96.44 141 ALA A CA 1
ATOM 1066 C C . ALA A 1 141 ? -15.5 -25.984 -13.328 1 96.44 141 ALA A C 1
ATOM 1068 O O . ALA A 1 141 ? -14.297 -25.719 -13.367 1 96.44 141 ALA A O 1
ATOM 1069 N N . HIS A 1 142 ? -16.344 -25.219 -12.609 1 97.38 142 HIS A N 1
ATOM 1070 C CA . HIS A 1 142 ? -15.938 -24.109 -11.766 1 97.38 142 HIS A CA 1
ATOM 1071 C C . HIS A 1 142 ? -14.938 -24.562 -10.703 1 97.38 142 HIS A C 1
ATOM 1073 O O . HIS A 1 142 ? -13.867 -23.953 -10.562 1 97.38 142 HIS A O 1
ATOM 1079 N N . LYS A 1 143 ? -15.281 -25.562 -10.102 1 95.94 143 LYS A N 1
ATOM 1080 C CA . LYS A 1 143 ? -14.438 -26.094 -9.039 1 95.94 143 LYS A CA 1
ATOM 1081 C C . LYS A 1 143 ? -13.062 -26.484 -9.562 1 95.94 143 LYS A C 1
ATOM 1083 O O . LYS A 1 143 ? -12.039 -26.188 -8.945 1 95.94 143 LYS A O 1
ATOM 1088 N N . ARG A 1 144 ? -13.031 -27.156 -10.656 1 95.12 144 ARG A N 1
ATOM 1089 C CA . ARG A 1 144 ? -11.781 -27.578 -11.273 1 95.12 144 ARG A CA 1
ATOM 1090 C C . ARG A 1 144 ? -10.883 -26.391 -11.578 1 95.12 144 ARG A C 1
ATOM 1092 O O . ARG A 1 144 ? -9.688 -26.406 -11.297 1 95.12 144 ARG A O 1
ATOM 1099 N N . ASN A 1 145 ? -11.469 -25.406 -12.109 1 97.56 145 ASN A N 1
ATOM 1100 C CA . ASN A 1 145 ? -10.688 -24.234 -12.492 1 97.56 145 ASN A CA 1
ATOM 1101 C C . ASN A 1 145 ? -10.227 -23.438 -11.266 1 97.56 145 ASN A C 1
ATOM 1103 O O . ASN A 1 145 ? -9.141 -22.844 -11.273 1 97.56 145 ASN A O 1
ATOM 1107 N N . MET A 1 146 ? -11.023 -23.516 -10.203 1 97.31 146 MET A N 1
ATOM 1108 C CA . MET A 1 146 ? -10.594 -22.859 -8.977 1 97.31 146 MET A CA 1
ATOM 1109 C C . MET A 1 146 ? -9.398 -23.578 -8.359 1 97.31 146 MET A C 1
ATOM 1111 O O . MET A 1 146 ? -8.477 -22.938 -7.859 1 97.31 146 MET A O 1
ATOM 1115 N N . TRP A 1 147 ? -9.422 -24.797 -8.406 1 95.19 147 TRP A N 1
ATOM 1116 C CA . TRP A 1 147 ? -8.281 -25.562 -7.926 1 95.19 147 TRP A CA 1
ATOM 1117 C C . TRP A 1 147 ? -7.051 -25.312 -8.789 1 95.19 147 TRP A C 1
ATOM 1119 O O . TRP A 1 147 ? -5.938 -25.188 -8.273 1 95.19 147 TRP A O 1
ATOM 1129 N N . ARG A 1 148 ? -7.258 -25.266 -10.086 1 95.69 148 ARG A N 1
ATOM 1130 C CA . ARG A 1 148 ? -6.16 -24.969 -11 1 95.69 148 ARG A CA 1
ATOM 1131 C C . ARG A 1 148 ? -5.543 -23.609 -10.688 1 95.69 148 ARG A C 1
ATOM 1133 O O . ARG A 1 148 ? -4.32 -23.469 -10.641 1 95.69 148 ARG A O 1
ATOM 1140 N N . LEU A 1 149 ? -6.375 -22.656 -10.477 1 97.81 149 LEU A N 1
ATOM 1141 C CA . LEU A 1 149 ? -5.895 -21.328 -10.141 1 97.81 149 LEU A CA 1
ATOM 1142 C C . LEU A 1 149 ? -5.098 -21.344 -8.836 1 97.81 149 LEU A C 1
ATOM 1144 O O . LEU A 1 149 ? -4.02 -20.766 -8.758 1 97.81 149 LEU A O 1
ATOM 1148 N N . TYR A 1 150 ? -5.641 -22 -7.918 1 97.56 150 TYR A N 1
ATOM 1149 C CA . TYR A 1 150 ? -5.012 -22.016 -6.602 1 97.56 150 TYR A CA 1
ATOM 1150 C C . TYR A 1 150 ? -3.643 -22.688 -6.656 1 97.56 150 TYR A C 1
ATOM 1152 O O . TYR A 1 150 ? -2.662 -22.141 -6.141 1 97.56 150 TYR A O 1
ATOM 1160 N N . VAL A 1 151 ? -3.498 -23.766 -7.312 1 95.88 151 VAL A N 1
ATOM 1161 C CA . VAL A 1 151 ? -2.264 -24.547 -7.324 1 95.88 151 VAL A CA 1
ATOM 1162 C C . VAL A 1 151 ? -1.288 -23.953 -8.336 1 95.88 151 VAL A C 1
ATOM 1164 O O . VAL A 1 151 ? -0.142 -23.641 -8 1 95.88 151 VAL A O 1
ATOM 1167 N N . LEU A 1 152 ? -1.767 -23.703 -9.516 1 95.88 152 LEU A N 1
ATOM 1168 C CA . LEU A 1 152 ? -0.873 -23.359 -10.617 1 95.88 152 LEU A CA 1
ATOM 1169 C C . LEU A 1 152 ? -0.542 -21.875 -10.609 1 95.88 152 LEU A C 1
ATOM 1171 O O . LEU A 1 152 ? 0.552 -21.469 -11.008 1 95.88 152 LEU A O 1
ATOM 1175 N N . AL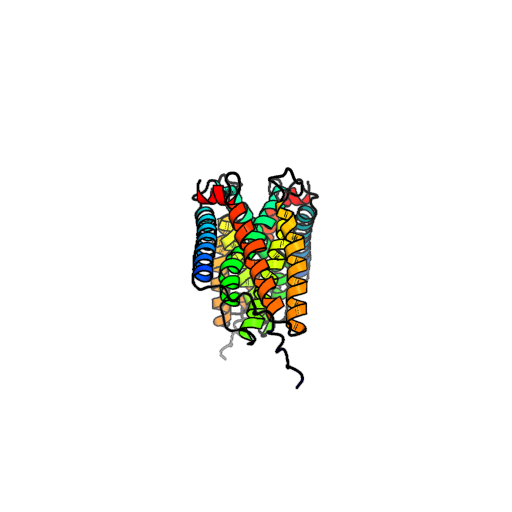A A 1 153 ? -1.479 -21.078 -10.18 1 97.38 153 ALA A N 1
ATOM 1176 C CA . ALA A 1 153 ? -1.259 -19.656 -10.344 1 97.38 153 ALA A CA 1
ATOM 1177 C C . ALA A 1 153 ? -1.008 -18.969 -9 1 97.38 153 ALA A C 1
ATOM 1179 O O . ALA A 1 153 ? -0.743 -17.766 -8.938 1 97.38 153 ALA A O 1
ATOM 1180 N N . LEU A 1 154 ? -1.087 -19.703 -7.934 1 98.06 154 LEU A N 1
ATOM 1181 C CA . LEU A 1 154 ? -0.806 -19.125 -6.629 1 98.06 154 LEU A CA 1
ATOM 1182 C C . LEU A 1 154 ? 0.296 -19.891 -5.914 1 98.06 154 LEU A C 1
ATOM 1184 O O . LEU A 1 154 ? 1.369 -19.344 -5.645 1 98.06 154 LEU A O 1
ATOM 1188 N N . LEU A 1 155 ? 0.116 -21.203 -5.668 1 97.31 155 LEU A N 1
ATOM 1189 C CA . LEU A 1 155 ? 1.108 -21.969 -4.922 1 97.31 155 LEU A CA 1
ATOM 1190 C C . LEU A 1 155 ? 2.389 -22.141 -5.734 1 97.31 155 LEU A C 1
ATOM 1192 O O . LEU A 1 155 ? 3.49 -21.953 -5.211 1 97.31 155 LEU A O 1
ATOM 1196 N N . LEU A 1 156 ? 2.232 -22.469 -6.977 1 96.75 156 LEU A N 1
ATOM 1197 C CA . LEU A 1 156 ? 3.398 -22.75 -7.809 1 96.75 156 LEU A CA 1
ATOM 1198 C C . LEU A 1 156 ? 4.262 -21.5 -7.973 1 96.75 156 LEU A C 1
ATOM 1200 O O . LEU A 1 156 ? 5.449 -21.516 -7.641 1 96.75 156 LEU A O 1
ATOM 1204 N N . PRO A 1 157 ? 3.764 -20.438 -8.469 1 97.19 157 PRO A N 1
ATOM 1205 C CA . PRO A 1 157 ? 4.617 -19.25 -8.555 1 97.19 157 PRO A CA 1
ATOM 1206 C C . PRO A 1 157 ? 5.086 -18.766 -7.188 1 97.19 157 PRO A C 1
ATOM 1208 O O . PRO A 1 157 ? 6.18 -18.203 -7.066 1 97.19 157 PRO A O 1
ATOM 1211 N N . GLY A 1 158 ? 4.285 -18.969 -6.152 1 96.81 158 GLY A N 1
ATOM 1212 C CA . GLY A 1 158 ? 4.738 -18.672 -4.801 1 96.81 158 GLY A CA 1
ATOM 1213 C C . GLY A 1 158 ? 5.996 -19.422 -4.414 1 96.81 158 GLY A C 1
ATOM 1214 O O . GLY A 1 158 ? 6.891 -18.859 -3.779 1 96.81 158 GLY A O 1
ATOM 1215 N N . MET A 1 159 ? 6.035 -20.625 -4.805 1 95.5 159 MET A N 1
ATOM 1216 C CA . MET A 1 159 ? 7.227 -21.438 -4.543 1 95.5 159 MET A CA 1
ATOM 1217 C C . MET A 1 159 ? 8.414 -20.922 -5.344 1 95.5 159 MET A C 1
ATOM 1219 O O . MET A 1 159 ? 9.539 -20.891 -4.84 1 95.5 159 MET A O 1
ATOM 1223 N N . PHE A 1 160 ? 8.148 -20.484 -6.547 1 95.81 160 PHE A N 1
ATOM 1224 C CA . PHE A 1 160 ? 9.211 -19.938 -7.379 1 95.81 160 PHE A CA 1
ATOM 1225 C C . PHE A 1 160 ? 9.781 -18.672 -6.762 1 95.81 160 PHE A C 1
ATOM 1227 O O . PHE A 1 160 ? 10.961 -18.359 -6.93 1 95.81 160 PHE A O 1
ATOM 1234 N N . ALA A 1 161 ? 9.023 -17.938 -6.039 1 94.38 161 ALA A N 1
ATOM 1235 C CA . ALA A 1 161 ? 9.469 -16.703 -5.426 1 94.38 161 ALA A CA 1
ATOM 1236 C C . ALA A 1 161 ? 10.516 -16.953 -4.344 1 94.38 161 ALA A C 1
ATOM 1238 O O . ALA A 1 161 ? 11.219 -16.031 -3.922 1 94.38 161 ALA A O 1
ATOM 1239 N N . PHE A 1 162 ? 10.609 -18.25 -3.943 1 95.5 162 PHE A N 1
ATOM 1240 C CA . PHE A 1 162 ? 11.539 -18.578 -2.867 1 95.5 162 PHE A CA 1
ATOM 1241 C C . PHE A 1 162 ? 12.789 -19.25 -3.422 1 95.5 162 PHE A C 1
ATOM 1243 O O . PHE A 1 162 ? 13.602 -19.781 -2.662 1 95.5 162 PHE A O 1
ATOM 1250 N N . LEU A 1 163 ? 12.922 -19.234 -4.715 1 94.5 163 LEU A N 1
ATOM 1251 C CA . LEU A 1 163 ? 14.164 -19.734 -5.293 1 94.5 163 LEU A CA 1
ATOM 1252 C C . LEU A 1 163 ? 15.328 -18.812 -4.961 1 94.5 163 LEU A C 1
ATOM 1254 O O . LEU A 1 163 ? 15.148 -17.594 -4.824 1 94.5 163 LEU A O 1
ATOM 1258 N N . PRO A 1 164 ? 16.547 -19.438 -4.855 1 92 164 PRO A N 1
ATOM 1259 C CA . PRO A 1 164 ? 17.719 -18.594 -4.59 1 92 164 PRO A CA 1
ATOM 1260 C C . PRO A 1 164 ? 17.859 -17.453 -5.598 1 92 164 PRO A C 1
ATOM 1262 O O . PRO A 1 164 ? 17.625 -17.641 -6.793 1 92 164 PRO A O 1
ATOM 1265 N N . GLY A 1 165 ? 18.188 -16.281 -5.055 1 88.69 165 GLY A N 1
ATOM 1266 C CA . GLY A 1 165 ? 18.344 -15.109 -5.906 1 88.69 165 GLY A CA 1
ATOM 1267 C C . GLY A 1 165 ? 17.109 -14.234 -5.953 1 88.69 165 GLY A C 1
ATOM 1268 O O . GLY A 1 165 ? 17.172 -13.086 -6.398 1 88.69 165 GLY A O 1
ATOM 1269 N N . ARG A 1 166 ? 16.047 -14.781 -5.426 1 90.19 166 ARG A N 1
ATOM 1270 C CA . ARG A 1 166 ? 14.812 -14 -5.434 1 90.19 166 ARG A CA 1
ATOM 1271 C C . ARG A 1 166 ? 14.57 -13.344 -4.078 1 90.19 166 ARG A C 1
ATOM 1273 O O . ARG A 1 166 ? 15.203 -13.703 -3.086 1 90.19 166 ARG A O 1
ATOM 1280 N N . LEU A 1 167 ? 13.75 -12.391 -4.082 1 86.56 167 LEU A N 1
ATOM 1281 C CA . LEU A 1 167 ? 13.586 -11.484 -2.949 1 86.56 167 LEU A CA 1
ATOM 1282 C C . LEU A 1 167 ? 13.125 -12.242 -1.709 1 86.56 167 LEU A C 1
ATOM 1284 O O . LEU A 1 167 ? 13.672 -12.047 -0.62 1 86.56 167 LEU A O 1
ATOM 1288 N N . LEU A 1 168 ? 12.141 -13.164 -1.847 1 91 168 LEU A N 1
ATOM 1289 C CA . LEU A 1 168 ? 11.617 -13.859 -0.678 1 91 168 LEU A CA 1
ATOM 1290 C C . LEU A 1 168 ? 12.648 -14.82 -0.104 1 91 168 LEU A C 1
ATOM 1292 O O . LEU A 1 168 ? 12.703 -15.031 1.11 1 91 168 LEU A O 1
ATOM 1296 N N . TRP A 1 169 ? 13.414 -15.406 -0.983 1 91.81 169 TRP A N 1
ATOM 1297 C CA . TRP A 1 169 ? 14.531 -16.219 -0.504 1 91.81 169 TRP A CA 1
ATOM 1298 C C . TRP A 1 169 ? 15.469 -15.383 0.367 1 91.81 169 TRP A C 1
ATOM 1300 O O . TRP A 1 169 ? 15.828 -15.789 1.474 1 91.81 169 TRP A O 1
ATOM 1310 N N . GLN A 1 170 ? 15.859 -14.164 -0.111 1 87.38 170 GLN A N 1
ATOM 1311 C CA . GLN A 1 170 ? 16.766 -13.273 0.612 1 87.38 170 GLN A CA 1
ATOM 1312 C C . GLN A 1 170 ? 16.141 -12.828 1.937 1 87.38 170 GLN A C 1
ATOM 1314 O O . GLN A 1 170 ? 16.828 -12.805 2.965 1 87.38 170 GLN A O 1
ATOM 1319 N N . TRP A 1 171 ? 14.93 -12.516 1.861 1 85.38 171 TRP A N 1
ATOM 1320 C CA . TRP A 1 171 ? 14.242 -12.047 3.062 1 85.38 171 TRP A CA 1
ATOM 1321 C C . TRP A 1 171 ? 14.188 -13.148 4.117 1 85.38 171 TRP A C 1
ATOM 1323 O O . TRP A 1 171 ? 14.25 -12.867 5.316 1 85.38 171 TRP A O 1
ATOM 1333 N N . LEU A 1 172 ? 14.055 -14.352 3.646 1 88.56 172 LEU A N 1
ATOM 1334 C CA . LEU A 1 172 ? 13.898 -15.477 4.559 1 88.56 172 LEU A CA 1
ATOM 1335 C C . LEU A 1 172 ? 15.25 -15.93 5.098 1 88.56 172 LEU A C 1
ATOM 1337 O O . LEU A 1 172 ? 15.352 -16.344 6.254 1 88.56 172 LEU A O 1
ATOM 1341 N N . THR A 1 173 ? 16.328 -15.758 4.348 1 87.88 173 THR A N 1
ATOM 1342 C CA . THR A 1 173 ? 17.547 -16.469 4.684 1 87.88 173 THR A CA 1
ATOM 1343 C C . THR A 1 173 ? 18.641 -15.484 5.129 1 87.88 173 THR A C 1
ATOM 1345 O O . THR A 1 173 ? 19.656 -15.891 5.688 1 87.88 173 THR A O 1
ATOM 1348 N N . VAL A 1 174 ? 18.547 -14.18 4.863 1 80 174 VAL A N 1
ATOM 1349 C CA . VAL A 1 174 ? 19.609 -13.227 5.152 1 80 174 VAL A CA 1
ATOM 1350 C C . VAL A 1 174 ? 19.125 -12.219 6.199 1 80 174 VAL A C 1
ATOM 1352 O O . VAL A 1 174 ? 17.969 -11.828 6.203 1 80 174 VAL A O 1
ATOM 1355 N N . MET B 1 1 ? -37.344 -49.844 -23.938 1 24.44 1 MET B N 1
ATOM 1356 C CA . MET B 1 1 ? -36.625 -49.781 -22.656 1 24.44 1 MET B CA 1
ATOM 1357 C C . MET B 1 1 ? -35.406 -48.875 -22.75 1 24.44 1 MET B C 1
ATOM 1359 O O . MET B 1 1 ? -34.375 -49.25 -23.281 1 24.44 1 MET B O 1
ATOM 1363 N N . ALA B 1 2 ? -35.625 -47.531 -23.031 1 45.72 2 ALA B N 1
ATOM 1364 C CA . ALA B 1 2 ? -34.594 -46.469 -23.188 1 45.72 2 ALA B CA 1
ATOM 1365 C C . ALA B 1 2 ? -33.688 -46.438 -21.984 1 45.72 2 ALA B C 1
ATOM 1367 O O . ALA B 1 2 ? -34.125 -46.312 -20.844 1 45.72 2 ALA B O 1
ATOM 1368 N N . SER B 1 3 ? -32.688 -47.25 -21.984 1 34.22 3 SER B N 1
ATOM 1369 C CA . SER B 1 3 ? -31.641 -47.219 -20.969 1 34.22 3 SER B CA 1
ATOM 1370 C C . SER B 1 3 ? -31.219 -45.781 -20.672 1 34.22 3 SER B C 1
ATOM 1372 O O . SER B 1 3 ? -30.812 -45.031 -21.578 1 34.22 3 SER B O 1
ATOM 1374 N N . ASN B 1 4 ? -31.875 -45.094 -19.828 1 37.88 4 ASN B N 1
ATOM 1375 C CA . ASN B 1 4 ? -31.516 -43.75 -19.328 1 37.88 4 ASN B CA 1
ATOM 1376 C C . ASN B 1 4 ? -30.078 -43.719 -18.828 1 37.88 4 ASN B C 1
ATOM 1378 O O . ASN B 1 4 ? -29.781 -44.281 -17.766 1 37.88 4 ASN B O 1
ATOM 1382 N N . ALA B 1 5 ? -29.016 -43.875 -19.625 1 40.72 5 ALA B N 1
ATOM 1383 C CA . ALA B 1 5 ? -27.625 -43.625 -19.25 1 40.72 5 ALA B CA 1
ATOM 1384 C C . ALA B 1 5 ? -27.484 -42.344 -18.438 1 40.72 5 ALA B C 1
ATOM 1386 O O . ALA B 1 5 ? -27.766 -41.25 -18.938 1 40.72 5 ALA B O 1
ATOM 1387 N N . ILE B 1 6 ? -27.781 -42.406 -17.188 1 40.41 6 ILE B N 1
ATOM 1388 C CA . ILE B 1 6 ? -27.453 -41.312 -16.266 1 40.41 6 ILE B CA 1
ATOM 1389 C C . ILE B 1 6 ? -26.062 -40.781 -16.578 1 40.41 6 ILE B C 1
ATOM 1391 O O . ILE B 1 6 ? -25.078 -41.5 -16.5 1 40.41 6 ILE B O 1
ATOM 1395 N N . VAL B 1 7 ? -25.891 -39.969 -17.578 1 39.88 7 VAL B N 1
ATOM 1396 C CA . VAL B 1 7 ? -24.672 -39.188 -17.781 1 39.88 7 VAL B CA 1
ATOM 1397 C C . VAL B 1 7 ? -24.094 -38.781 -16.438 1 39.88 7 VAL B C 1
ATOM 1399 O O . VAL B 1 7 ? -24.719 -38 -15.695 1 39.88 7 VAL B O 1
ATOM 1402 N N . ARG B 1 8 ? -23.391 -39.688 -15.711 1 40.34 8 ARG B N 1
ATOM 1403 C CA . ARG B 1 8 ? -22.609 -39.344 -14.523 1 40.34 8 ARG B CA 1
ATOM 1404 C C . ARG B 1 8 ? -21.922 -38 -14.703 1 40.34 8 ARG B C 1
ATOM 1406 O O . ARG B 1 8 ? -21.094 -37.844 -15.609 1 40.34 8 ARG B O 1
ATOM 1413 N N . GLU B 1 9 ? -22.453 -36.906 -14.477 1 40.84 9 GLU B N 1
ATOM 1414 C CA . GLU B 1 9 ? -21.812 -35.594 -14.398 1 40.84 9 GLU B CA 1
ATOM 1415 C C . GLU B 1 9 ? -20.391 -35.719 -13.875 1 40.84 9 GLU B C 1
ATOM 1417 O O . GLU B 1 9 ? -20.109 -36.5 -12.961 1 40.84 9 GLU B O 1
ATOM 1422 N N . ALA B 1 10 ? -19.359 -35.75 -14.703 1 43.84 10 ALA B N 1
ATOM 1423 C CA . ALA B 1 10 ? -17.922 -35.75 -14.43 1 43.84 10 ALA B CA 1
ATOM 1424 C C . ALA B 1 10 ? -17.625 -35.062 -13.094 1 43.84 10 ALA B C 1
ATOM 1426 O O . ALA B 1 10 ? -17.969 -33.906 -12.891 1 43.84 10 ALA B O 1
ATOM 1427 N N . GLY B 1 11 ? -17.672 -35.656 -11.938 1 43.78 11 GLY B N 1
ATOM 1428 C CA . GLY B 1 11 ? -17.453 -35.312 -10.547 1 43.78 11 GLY B CA 1
ATOM 1429 C C . GLY B 1 11 ? -16.344 -34.312 -10.344 1 43.78 11 GLY B C 1
ATOM 1430 O O . GLY B 1 11 ? -15.383 -34.25 -11.117 1 43.78 11 GLY B O 1
ATOM 1431 N N . GLY B 1 12 ? -16.625 -33.031 -9.969 1 50.97 12 GLY B N 1
ATOM 1432 C CA . GLY B 1 12 ? -15.617 -32.094 -9.539 1 50.97 12 GLY B CA 1
ATOM 1433 C C . GLY B 1 12 ? -14.422 -32.75 -8.875 1 50.97 12 GLY B C 1
ATOM 1434 O O . GLY B 1 12 ? -14.477 -33.906 -8.484 1 50.97 12 GLY B O 1
ATOM 1435 N N . ILE B 1 13 ? -13.219 -32.5 -9.234 1 55.53 13 ILE B N 1
ATOM 1436 C CA . ILE B 1 13 ? -12.008 -33.062 -8.648 1 55.53 13 ILE B CA 1
ATOM 1437 C C . ILE B 1 13 ? -12.156 -33.125 -7.129 1 55.53 13 ILE B C 1
ATOM 1439 O O . ILE B 1 13 ? -12.289 -32.094 -6.457 1 55.53 13 ILE B O 1
ATOM 1443 N N . ASP B 1 14 ? -12.953 -34.031 -6.59 1 65 14 ASP B N 1
ATOM 1444 C CA . ASP B 1 14 ? -12.867 -34.281 -5.156 1 65 14 ASP B CA 1
ATOM 1445 C C . ASP B 1 14 ? -11.469 -34.75 -4.766 1 65 14 ASP B C 1
ATOM 1447 O O . ASP B 1 14 ? -11.055 -35.875 -5.109 1 65 14 ASP B O 1
ATOM 1451 N N . LEU B 1 15 ? -10.703 -33.844 -4.359 1 73.56 15 LEU B N 1
ATOM 1452 C CA . LEU B 1 15 ? -9.352 -34.188 -3.951 1 73.56 15 LEU B CA 1
ATOM 1453 C C . LEU B 1 15 ? -9.375 -35.219 -2.814 1 73.56 15 LEU B C 1
ATOM 1455 O O . LEU B 1 15 ? -10.273 -35.188 -1.97 1 73.56 15 LEU B O 1
ATOM 1459 N N . SER B 1 16 ? -8.594 -36.219 -3.016 1 84.06 16 SER B N 1
ATOM 1460 C CA . SER B 1 16 ? -8.414 -37.219 -1.952 1 84.06 16 SER B CA 1
ATOM 1461 C C . SER B 1 16 ? -7.973 -36.531 -0.652 1 84.06 16 SER B C 1
ATOM 1463 O O . SER B 1 16 ? -7.57 -35.375 -0.65 1 84.06 16 SER B O 1
ATOM 1465 N N . ARG B 1 17 ? -8.133 -37.219 0.528 1 85.69 17 ARG B N 1
ATOM 1466 C CA . ARG B 1 17 ? -7.695 -36.719 1.829 1 85.69 17 ARG B CA 1
ATOM 1467 C C . ARG B 1 17 ? -6.203 -36.406 1.82 1 85.69 17 ARG B C 1
ATOM 1469 O O . ARG B 1 17 ? -5.766 -35.438 2.42 1 85.69 17 ARG B O 1
ATOM 1476 N N . ILE B 1 18 ? -5.484 -37.281 1.192 1 88.38 18 ILE B N 1
ATOM 1477 C CA . ILE B 1 18 ? -4.039 -37.094 1.11 1 88.38 18 ILE B CA 1
ATOM 1478 C C . ILE B 1 18 ? -3.736 -35.812 0.329 1 88.38 18 ILE B C 1
ATOM 1480 O O . ILE B 1 18 ? -2.893 -35 0.74 1 88.38 18 ILE B O 1
ATOM 1484 N N . ALA B 1 19 ? -4.41 -35.656 -0.808 1 87.81 19 ALA B N 1
ATOM 1485 C CA . ALA B 1 19 ? -4.211 -34.469 -1.623 1 87.81 19 ALA B CA 1
ATOM 1486 C C . ALA B 1 19 ? -4.539 -33.188 -0.833 1 87.81 19 ALA B C 1
ATOM 1488 O O . ALA B 1 19 ? -3.818 -32.188 -0.915 1 87.81 19 ALA B O 1
ATOM 1489 N N . LYS B 1 20 ? -5.625 -33.25 -0.069 1 86.88 20 LYS B N 1
ATOM 1490 C CA . LYS B 1 20 ? -5.992 -32.125 0.776 1 86.88 20 LYS B CA 1
ATOM 1491 C C . LYS B 1 20 ? -4.922 -31.859 1.831 1 86.88 20 LYS B C 1
ATOM 1493 O O . LYS B 1 20 ? -4.605 -30.703 2.119 1 86.88 20 LYS B O 1
ATOM 1498 N N . GLY B 1 21 ? -4.422 -32.906 2.463 1 90.25 21 GLY B N 1
ATOM 1499 C CA . GLY B 1 21 ? -3.338 -32.781 3.422 1 90.25 21 GLY B CA 1
ATOM 1500 C C . GLY B 1 21 ? -2.104 -32.125 2.836 1 90.25 21 GLY B C 1
ATOM 1501 O O . GLY B 1 21 ? -1.515 -31.234 3.455 1 90.25 21 GLY B O 1
ATOM 1502 N N . VAL B 1 22 ? -1.766 -32.562 1.646 1 91.25 22 VAL B N 1
ATOM 1503 C CA . VAL B 1 22 ? -0.611 -31.984 0.952 1 91.25 22 VAL B CA 1
ATOM 1504 C C . VAL B 1 22 ? -0.845 -30.516 0.669 1 91.25 22 VAL B C 1
ATOM 1506 O O . VAL B 1 22 ? 0.057 -29.688 0.848 1 91.25 22 VAL B O 1
ATOM 1509 N N . MET B 1 23 ? -2.078 -30.203 0.3 1 90.81 23 MET B N 1
ATOM 1510 C CA . MET B 1 23 ? -2.406 -28.797 0.021 1 90.81 23 MET B CA 1
ATOM 1511 C C . MET B 1 23 ? -2.32 -27.953 1.288 1 90.81 23 MET B C 1
ATOM 1513 O O . MET B 1 23 ? -1.849 -26.812 1.252 1 90.81 23 MET B O 1
ATOM 1517 N N . PHE B 1 24 ? -2.74 -28.5 2.365 1 91.81 24 PHE B N 1
ATOM 1518 C CA . PHE B 1 24 ? -2.672 -27.812 3.645 1 91.81 24 PHE B CA 1
ATOM 1519 C C . PHE B 1 24 ? -1.226 -27.531 4.031 1 91.81 24 PHE B C 1
ATOM 1521 O O . PHE B 1 24 ? -0.894 -26.406 4.441 1 91.81 24 PHE B O 1
ATOM 1528 N N . VAL B 1 25 ? -0.427 -28.516 3.861 1 93.75 25 VAL B N 1
ATOM 1529 C CA . VAL B 1 25 ? 0.98 -28.359 4.223 1 93.75 25 VAL B CA 1
ATOM 1530 C C . VAL B 1 25 ? 1.649 -27.359 3.285 1 93.75 25 VAL B C 1
ATOM 1532 O O . VAL B 1 25 ? 2.379 -26.469 3.736 1 93.75 25 VAL B O 1
ATOM 1535 N N . ALA B 1 26 ? 1.389 -27.5 2.004 1 94.56 26 ALA B N 1
ATOM 1536 C CA . ALA B 1 26 ? 1.984 -26.594 1.021 1 94.56 26 ALA B CA 1
ATOM 1537 C C . ALA B 1 26 ? 1.539 -25.156 1.255 1 94.56 26 ALA B C 1
ATOM 1539 O O . ALA B 1 26 ? 2.365 -24.234 1.287 1 94.56 26 ALA B O 1
ATOM 1540 N N . ALA B 1 27 ? 0.265 -25 1.442 1 95.19 27 ALA B N 1
ATOM 1541 C CA . ALA B 1 27 ? -0.284 -23.672 1.697 1 95.19 27 ALA B CA 1
ATOM 1542 C C . ALA B 1 27 ? 0.25 -23.094 3.006 1 95.19 27 ALA B C 1
ATOM 1544 O O . ALA B 1 27 ? 0.633 -21.922 3.068 1 95.19 27 ALA B O 1
ATOM 1545 N N . GLY B 1 28 ? 0.23 -23.922 4.066 1 95 28 GLY B N 1
ATOM 1546 C CA . GLY B 1 28 ? 0.746 -23.484 5.355 1 95 28 GLY B CA 1
ATOM 1547 C C . GLY B 1 28 ? 2.209 -23.094 5.309 1 95 28 GLY B C 1
ATOM 1548 O O . GLY B 1 28 ? 2.6 -22.078 5.871 1 95 28 GLY B O 1
ATOM 1549 N N . THR B 1 29 ? 2.99 -23.891 4.668 1 95.12 29 THR B N 1
ATOM 1550 C CA . THR B 1 29 ? 4.418 -23.625 4.543 1 95.12 29 THR B CA 1
ATOM 1551 C C . THR B 1 29 ? 4.656 -22.344 3.738 1 95.12 29 THR B C 1
ATOM 1553 O O . THR B 1 29 ? 5.449 -21.484 4.141 1 95.12 29 THR B O 1
ATOM 1556 N N . LEU B 1 30 ? 3.979 -22.234 2.645 1 96 30 LEU B N 1
ATOM 1557 C CA . LEU B 1 30 ? 4.184 -21.062 1.794 1 96 30 LEU B CA 1
ATOM 1558 C C . LEU B 1 30 ? 3.736 -19.797 2.5 1 96 30 LEU B C 1
ATOM 1560 O O . LEU B 1 30 ? 4.465 -18.797 2.52 1 96 30 LEU B O 1
ATOM 1564 N N . ALA B 1 31 ? 2.521 -19.844 3.053 1 95.12 31 ALA B N 1
ATOM 1565 C CA . ALA B 1 31 ? 2.027 -18.688 3.803 1 95.12 31 ALA B CA 1
ATOM 1566 C C . ALA B 1 31 ? 2.928 -18.391 4.996 1 95.12 31 ALA B C 1
ATOM 1568 O O . ALA B 1 31 ? 3.234 -17.219 5.27 1 95.12 31 ALA B O 1
ATOM 1569 N N . GLY B 1 32 ? 3.307 -19.422 5.707 1 94.94 32 GLY B N 1
ATOM 1570 C CA . GLY B 1 32 ? 4.191 -19.25 6.848 1 94.94 32 GLY B CA 1
ATOM 1571 C C . GLY B 1 32 ? 5.543 -18.672 6.473 1 94.94 32 GLY B C 1
ATOM 1572 O O . GLY B 1 32 ? 6.02 -17.734 7.109 1 94.94 32 GLY B O 1
ATOM 1573 N N . ALA B 1 33 ? 6.156 -19.219 5.445 1 94.44 33 ALA B N 1
ATOM 1574 C CA . ALA B 1 33 ? 7.449 -18.734 4.988 1 94.44 33 ALA B CA 1
ATOM 1575 C C . ALA B 1 33 ? 7.348 -17.281 4.512 1 94.44 33 ALA B C 1
ATOM 1577 O O . ALA B 1 33 ? 8.227 -16.469 4.797 1 94.44 33 ALA B O 1
ATOM 1578 N N . THR B 1 34 ? 6.324 -17.031 3.754 1 92.56 34 THR B N 1
ATOM 1579 C CA . THR B 1 34 ? 6.121 -15.664 3.285 1 92.56 34 THR B CA 1
ATOM 1580 C C . THR B 1 34 ? 5.902 -14.711 4.461 1 92.56 34 THR B C 1
ATOM 1582 O O . THR B 1 34 ? 6.508 -13.641 4.52 1 92.56 34 THR B O 1
ATOM 1585 N N . GLY B 1 35 ? 5.055 -15.117 5.402 1 90.56 35 GLY B N 1
ATOM 1586 C CA . GLY B 1 35 ? 4.82 -14.32 6.594 1 90.56 35 GLY B CA 1
ATOM 1587 C C . GLY B 1 35 ? 6.082 -14.07 7.402 1 90.56 35 GLY B C 1
ATOM 1588 O O . GLY B 1 35 ? 6.316 -12.961 7.871 1 90.56 35 GLY B O 1
ATOM 1589 N N . LEU B 1 36 ? 6.855 -15.102 7.531 1 91.06 36 LEU B N 1
ATOM 1590 C CA . LEU B 1 36 ? 8.117 -14.992 8.258 1 91.06 36 LEU B CA 1
ATOM 1591 C C . LEU B 1 36 ? 9.078 -14.062 7.527 1 91.06 36 LEU B C 1
ATOM 1593 O O . LEU B 1 36 ? 9.758 -13.242 8.156 1 91.06 36 LEU B O 1
ATOM 1597 N N . ALA B 1 37 ? 9.203 -14.203 6.246 1 88.25 37 ALA B N 1
ATOM 1598 C CA . ALA B 1 37 ? 10.055 -13.328 5.449 1 88.25 37 ALA B CA 1
ATOM 1599 C C . ALA B 1 37 ? 9.641 -11.867 5.621 1 88.25 37 ALA B C 1
ATOM 1601 O O . ALA B 1 37 ? 10.492 -11 5.855 1 88.25 37 ALA B O 1
ATOM 1602 N N . VAL B 1 38 ? 8.391 -11.594 5.543 1 83.31 38 VAL B N 1
ATOM 1603 C CA . VAL B 1 38 ? 7.871 -10.234 5.695 1 83.31 38 VAL B CA 1
ATOM 1604 C C . VAL B 1 38 ? 8.141 -9.734 7.109 1 83.31 38 VAL B C 1
ATOM 1606 O O . VAL B 1 38 ? 8.555 -8.594 7.305 1 83.31 38 VAL B O 1
ATOM 1609 N N . ALA B 1 39 ? 7.898 -10.648 8.078 1 82.88 39 ALA B N 1
ATOM 1610 C CA . ALA B 1 39 ? 8.133 -10.297 9.477 1 82.88 39 ALA B CA 1
ATOM 1611 C C . ALA B 1 39 ? 9.594 -9.93 9.711 1 82.88 39 ALA B C 1
ATOM 1613 O O . ALA B 1 39 ? 9.898 -8.977 10.43 1 82.88 39 ALA B O 1
ATOM 1614 N N . ARG B 1 40 ? 10.477 -10.633 9.125 1 83.81 40 ARG B N 1
ATOM 1615 C CA . ARG B 1 40 ? 11.906 -10.344 9.273 1 83.81 40 ARG B CA 1
ATOM 1616 C C . ARG B 1 40 ? 12.25 -8.969 8.719 1 83.81 40 ARG B C 1
ATOM 1618 O O . ARG B 1 40 ? 13.055 -8.242 9.305 1 83.81 40 ARG B O 1
ATOM 1625 N N . VAL B 1 41 ? 11.664 -8.641 7.578 1 76.81 41 VAL B N 1
ATOM 1626 C CA . VAL B 1 41 ? 11.891 -7.336 6.969 1 76.81 41 VAL B CA 1
ATOM 1627 C C . VAL B 1 41 ? 11.312 -6.238 7.855 1 76.81 41 VAL B C 1
ATOM 1629 O O . VAL B 1 41 ? 11.977 -5.238 8.133 1 76.81 41 VAL B O 1
ATOM 1632 N N . LEU B 1 42 ? 10.109 -6.426 8.344 1 72.62 42 LEU B N 1
ATOM 1633 C CA . LEU B 1 42 ? 9.414 -5.43 9.156 1 72.62 42 LEU B CA 1
ATOM 1634 C C . LEU B 1 42 ? 10.141 -5.195 10.477 1 72.62 42 LEU B C 1
ATOM 1636 O O . LEU B 1 42 ? 10.133 -4.078 11 1 72.62 42 LEU B O 1
ATOM 1640 N N . LEU B 1 43 ? 10.789 -6.273 10.906 1 73.88 43 LEU B N 1
ATOM 1641 C CA . LEU B 1 43 ? 11.477 -6.184 12.188 1 73.88 43 LEU B CA 1
ATOM 1642 C C . LEU B 1 43 ? 12.906 -5.684 12 1 73.88 43 LEU B C 1
ATOM 1644 O O . LEU B 1 43 ? 13.664 -5.566 12.969 1 73.88 43 LEU B O 1
ATOM 1648 N N . GLY B 1 44 ? 13.289 -5.391 10.688 1 70 44 GLY B N 1
ATOM 1649 C CA . GLY B 1 44 ? 14.609 -4.84 10.414 1 70 44 GLY B CA 1
ATOM 1650 C C . GLY B 1 44 ? 15.711 -5.879 10.477 1 70 44 GLY B C 1
ATOM 1651 O O . GLY B 1 44 ? 16.875 -5.543 10.688 1 70 44 GLY B O 1
ATOM 1652 N N . LEU B 1 45 ? 15.391 -7.176 10.469 1 74.69 45 LEU B N 1
ATOM 1653 C CA . LEU B 1 45 ? 16.359 -8.25 10.625 1 74.69 45 LEU B CA 1
ATOM 1654 C C . LEU B 1 45 ? 17.031 -8.57 9.289 1 74.69 45 LEU B C 1
ATOM 1656 O O . LEU B 1 45 ? 17.938 -9.414 9.227 1 74.69 45 LEU B O 1
ATOM 1660 N N . THR B 1 46 ? 16.516 -8.062 8.234 1 72.19 46 THR B N 1
ATOM 1661 C CA . THR B 1 46 ? 17.078 -8.234 6.898 1 72.19 46 THR B CA 1
ATOM 1662 C C . THR B 1 46 ? 17.672 -6.922 6.395 1 72.19 46 THR B C 1
ATOM 1664 O O . THR B 1 46 ? 17.203 -5.844 6.742 1 72.19 46 THR B O 1
ATOM 1667 N N . PRO B 1 47 ? 18.969 -6.977 5.93 1 60.59 47 PRO B N 1
ATOM 1668 C CA . PRO B 1 47 ? 19.469 -5.727 5.348 1 60.59 47 PRO B CA 1
ATOM 1669 C C . PRO B 1 47 ? 18.469 -5.098 4.371 1 60.59 47 PRO B C 1
ATOM 1671 O O . PRO B 1 47 ? 18.797 -4.109 3.709 1 60.59 47 PRO B O 1
ATOM 1674 N N . ALA B 1 48 ? 17.297 -5.68 4.469 1 57.28 48 ALA B N 1
ATOM 1675 C CA . ALA B 1 48 ? 16.219 -5.367 3.52 1 57.28 48 ALA B CA 1
ATOM 1676 C C . ALA B 1 48 ? 15.633 -3.988 3.799 1 57.28 48 ALA B C 1
ATOM 1678 O O . ALA B 1 48 ? 14.461 -3.734 3.494 1 57.28 48 ALA B O 1
ATOM 1679 N N . THR B 1 49 ? 16.469 -3.143 4.5 1 55.22 49 THR B N 1
ATOM 1680 C CA . THR B 1 49 ? 16.172 -1.757 4.84 1 55.22 49 THR B CA 1
ATOM 1681 C C . THR B 1 49 ? 15.445 -1.063 3.688 1 55.22 49 THR B C 1
ATOM 1683 O O . THR B 1 49 ? 14.539 -0.254 3.912 1 55.22 49 THR B O 1
ATOM 1686 N N . TYR B 1 50 ? 15.859 -1.521 2.529 1 58.38 50 TYR B N 1
ATOM 1687 C CA . TYR B 1 50 ? 15.336 -0.868 1.334 1 58.38 50 TYR B CA 1
ATOM 1688 C C . TYR B 1 50 ? 13.844 -1.133 1.175 1 58.38 50 TYR B C 1
ATOM 1690 O O . TYR B 1 50 ? 13.078 -0.219 0.871 1 58.38 50 TYR B O 1
ATOM 1698 N N . GLU B 1 51 ? 13.445 -2.287 1.706 1 63.75 51 GLU B N 1
ATOM 1699 C CA . GLU B 1 51 ? 12.062 -2.672 1.474 1 63.75 51 GLU B CA 1
ATOM 1700 C C . GLU B 1 51 ? 11.125 -1.974 2.455 1 63.75 51 GLU B C 1
ATOM 1702 O O . GLU B 1 51 ? 10.055 -1.489 2.064 1 63.75 51 GLU B O 1
ATOM 1707 N N . ILE B 1 52 ? 11.609 -1.876 3.711 1 65.31 52 ILE B N 1
ATOM 1708 C CA . ILE B 1 52 ? 10.766 -1.227 4.707 1 65.31 52 ILE B CA 1
ATOM 1709 C C . ILE B 1 52 ? 10.586 0.247 4.348 1 65.31 52 ILE B C 1
ATOM 1711 O O . ILE B 1 52 ? 9.5 0.805 4.512 1 65.31 52 ILE B O 1
ATOM 1715 N N . ARG B 1 53 ? 11.594 0.842 3.922 1 74.62 53 ARG B N 1
ATOM 1716 C CA . ARG B 1 53 ? 11.539 2.234 3.49 1 74.62 53 ARG B CA 1
ATOM 1717 C C . ARG B 1 53 ? 10.508 2.432 2.385 1 74.62 53 ARG B C 1
ATOM 1719 O O . ARG B 1 53 ? 9.703 3.361 2.439 1 74.62 53 ARG B O 1
ATOM 1726 N N . GLN B 1 54 ? 10.523 1.578 1.571 1 74 54 GLN B N 1
ATOM 1727 C CA . GLN B 1 54 ? 9.641 1.706 0.418 1 74 54 GLN B CA 1
ATOM 1728 C C . GLN B 1 54 ? 8.18 1.499 0.817 1 74 54 GLN B C 1
ATOM 1730 O O . GLN B 1 54 ? 7.297 2.227 0.361 1 74 54 GLN B O 1
ATOM 1735 N N . VAL B 1 55 ? 8 0.521 1.66 1 74.88 55 VAL B N 1
ATOM 1736 C CA . VAL B 1 55 ? 6.645 0.274 2.135 1 74.88 55 VAL B CA 1
ATOM 1737 C C . VAL B 1 55 ? 6.148 1.479 2.93 1 74.88 55 VAL B C 1
ATOM 1739 O O . VAL B 1 55 ? 5.012 1.925 2.75 1 74.88 55 VAL B O 1
ATOM 1742 N N . ALA B 1 56 ? 7.023 1.96 3.779 1 83.75 56 ALA B N 1
ATOM 1743 C CA . ALA B 1 56 ? 6.66 3.117 4.594 1 83.75 56 ALA B CA 1
ATOM 1744 C C . ALA B 1 56 ? 6.309 4.316 3.715 1 83.75 56 ALA B C 1
ATOM 1746 O O . ALA B 1 56 ? 5.32 5.012 3.971 1 83.75 56 ALA B O 1
ATOM 1747 N N . ILE B 1 57 ? 7.027 4.527 2.668 1 86.75 57 ILE B N 1
ATOM 1748 C CA . ILE B 1 57 ? 6.805 5.648 1.765 1 86.75 57 ILE B CA 1
ATOM 1749 C C . ILE B 1 57 ? 5.477 5.461 1.029 1 86.75 57 ILE B C 1
ATOM 1751 O O . ILE B 1 57 ? 4.688 6.402 0.916 1 86.75 57 ILE B O 1
ATOM 1755 N N . LEU B 1 58 ? 5.238 4.27 0.582 1 81 58 LEU B N 1
ATOM 1756 C CA . LEU B 1 58 ? 4 3.986 -0.137 1 81 58 LEU B CA 1
ATOM 1757 C C . LEU B 1 58 ? 2.787 4.215 0.756 1 81 58 LEU B C 1
ATOM 1759 O O . LEU B 1 58 ? 1.835 4.891 0.355 1 81 58 LEU B O 1
ATOM 1763 N N . VAL B 1 59 ? 2.826 3.58 1.899 1 83.56 59 VAL B N 1
ATOM 1764 C CA . VAL B 1 59 ? 1.722 3.723 2.84 1 83.56 59 VAL B CA 1
ATOM 1765 C C . VAL B 1 59 ? 1.521 5.199 3.184 1 83.56 59 VAL B C 1
ATOM 1767 O O . VAL B 1 59 ? 0.387 5.68 3.238 1 83.56 59 VAL B O 1
ATOM 1770 N N . HIS B 1 60 ? 2.643 5.926 3.428 1 93.5 60 HIS B N 1
ATOM 1771 C CA . HIS B 1 60 ? 2.594 7.348 3.744 1 93.5 60 HIS B CA 1
ATOM 1772 C C . HIS B 1 60 ? 1.932 8.141 2.621 1 93.5 60 HIS B C 1
ATOM 1774 O O . HIS B 1 60 ? 1.01 8.922 2.867 1 93.5 60 HIS B O 1
ATOM 1780 N N . LEU B 1 61 ? 2.283 7.852 1.396 1 90.56 61 LEU B N 1
ATOM 1781 C CA . LEU B 1 61 ? 1.774 8.594 0.247 1 90.56 61 LEU B CA 1
ATOM 1782 C C . LEU B 1 61 ? 0.294 8.297 0.022 1 90.56 61 LEU B C 1
ATOM 1784 O O . LEU B 1 61 ? -0.483 9.203 -0.281 1 90.56 61 LEU B O 1
ATOM 1788 N N . VAL B 1 62 ? -0.099 7.09 0.169 1 86.69 62 VAL B N 1
ATOM 1789 C CA . VAL B 1 62 ? -1.489 6.684 -0.012 1 86.69 62 VAL B CA 1
ATOM 1790 C C . VAL B 1 62 ? -2.367 7.375 1.031 1 86.69 62 VAL B C 1
ATOM 1792 O O . VAL B 1 62 ? -3.516 7.723 0.75 1 86.69 62 VAL B O 1
ATOM 1795 N N . ALA B 1 63 ? -1.846 7.547 2.174 1 94.25 63 ALA B N 1
ATOM 1796 C CA . ALA B 1 63 ? -2.592 8.203 3.246 1 94.25 63 ALA B CA 1
ATOM 1797 C C . ALA B 1 63 ? -2.678 9.711 3.018 1 94.25 63 ALA B C 1
ATOM 1799 O O . ALA B 1 63 ? -3.748 10.305 3.156 1 94.25 63 ALA B O 1
ATOM 1800 N N . VAL B 1 64 ? -1.571 10.32 2.576 1 97.06 64 VAL B N 1
ATOM 1801 C CA . VAL B 1 64 ? -1.523 11.781 2.574 1 97.06 64 VAL B CA 1
ATOM 1802 C C . VAL B 1 64 ? -2.197 12.32 1.314 1 97.06 64 VAL B C 1
ATOM 1804 O O . VAL B 1 64 ? -2.789 13.398 1.332 1 97.06 64 VAL B O 1
ATOM 1807 N N . LEU B 1 65 ? -2.186 11.688 0.236 1 94.19 65 LEU B N 1
ATOM 1808 C CA . LEU B 1 65 ? -2.719 12.188 -1.027 1 94.19 65 LEU B CA 1
ATOM 1809 C C . LEU B 1 65 ? -4.219 12.453 -0.917 1 94.19 65 LEU B C 1
ATOM 1811 O O . LEU B 1 65 ? -4.684 13.547 -1.232 1 94.19 65 LEU B O 1
ATOM 1815 N N . PRO B 1 66 ? -4.969 11.531 -0.418 1 95.19 66 PRO B N 1
ATOM 1816 C CA . PRO B 1 66 ? -6.387 11.867 -0.253 1 95.19 66 PRO B CA 1
ATOM 1817 C C . PRO B 1 66 ? -6.641 12.781 0.942 1 95.19 66 PRO B C 1
ATOM 1819 O O . PRO B 1 66 ? -7.656 13.484 0.981 1 95.19 66 PRO B O 1
ATOM 1822 N N . ALA B 1 67 ? -5.789 12.727 1.949 1 98.12 67 ALA B N 1
ATOM 1823 C CA . ALA B 1 67 ? -5.988 13.539 3.15 1 98.12 67 ALA B CA 1
ATOM 1824 C C . ALA B 1 67 ? -5.98 15.023 2.816 1 98.12 67 ALA B C 1
ATOM 1826 O O . ALA B 1 67 ? -6.66 15.82 3.469 1 98.12 67 ALA B O 1
ATOM 1827 N N . ILE B 1 68 ? -5.234 15.43 1.789 1 97.62 68 ILE B N 1
ATOM 1828 C CA . ILE B 1 68 ? -5.082 16.828 1.444 1 97.62 68 ILE B CA 1
ATOM 1829 C C . ILE B 1 68 ? -6.414 17.391 0.95 1 97.62 68 ILE B C 1
ATOM 1831 O O . ILE B 1 68 ? -6.98 18.297 1.561 1 97.62 68 ILE B O 1
ATOM 1835 N N . PRO B 1 69 ? -7.016 16.844 -0.068 1 96.06 69 PRO B N 1
ATOM 1836 C CA . PRO B 1 69 ? -8.305 17.391 -0.498 1 96.06 69 PRO B CA 1
ATOM 1837 C C . PRO B 1 69 ? -9.43 17.094 0.486 1 96.06 69 PRO B C 1
ATOM 1839 O O . PRO B 1 69 ? -10.328 17.922 0.675 1 96.06 69 PRO B O 1
ATOM 1842 N N . LEU B 1 70 ? -9.469 15.953 1.144 1 96.56 70 LEU B N 1
ATOM 1843 C CA . LEU B 1 70 ? -10.516 15.609 2.094 1 96.56 70 LEU B CA 1
ATOM 1844 C C . LEU B 1 70 ? -10.492 16.547 3.299 1 96.56 70 LEU B C 1
ATOM 1846 O O . LEU B 1 70 ? -11.547 16.984 3.762 1 96.56 70 LEU B O 1
ATOM 1850 N N . GLY B 1 71 ? -9.281 16.719 3.799 1 97.62 71 GLY B N 1
ATOM 1851 C CA . GLY B 1 71 ? -9.164 17.625 4.938 1 97.62 71 GLY B CA 1
ATOM 1852 C C . GLY B 1 71 ? -9.719 19 4.668 1 97.62 71 GLY B C 1
ATOM 1853 O O . GLY B 1 71 ? -10.445 19.562 5.492 1 97.62 71 GLY B O 1
ATOM 1854 N N . LEU B 1 72 ? -9.352 19.578 3.547 1 95.81 72 LEU B N 1
ATOM 1855 C CA . LEU B 1 72 ? -9.867 20.891 3.186 1 95.81 72 LEU B CA 1
ATOM 1856 C C . LEU B 1 72 ? -11.383 20.875 3.061 1 95.81 72 LEU B C 1
ATOM 1858 O O . LEU B 1 72 ? -12.062 21.797 3.518 1 95.81 72 LEU B O 1
ATOM 1862 N N . TRP B 1 73 ? -11.914 19.828 2.457 1 95.12 73 TRP B N 1
ATOM 1863 C CA . TRP B 1 73 ? -13.352 19.703 2.289 1 95.12 73 TRP B CA 1
ATOM 1864 C C . TRP B 1 73 ? -14.062 19.656 3.641 1 95.12 73 TRP B C 1
ATOM 1866 O O . TRP B 1 73 ? -15.031 20.375 3.861 1 95.12 73 TRP B O 1
ATOM 1876 N N . VAL B 1 74 ? -13.578 18.859 4.543 1 96.44 74 VAL B N 1
ATOM 1877 C CA . VAL B 1 74 ? -14.195 18.719 5.859 1 96.44 74 VAL B CA 1
ATOM 1878 C C . VAL B 1 74 ? -14.133 20.047 6.605 1 96.44 74 VAL B C 1
ATOM 1880 O O . VAL B 1 74 ? -15.07 20.406 7.309 1 96.44 74 VAL B O 1
ATOM 1883 N N . LEU B 1 75 ? -13 20.766 6.48 1 95.25 75 LEU B N 1
ATOM 1884 C CA . LEU B 1 75 ? -12.805 22.047 7.16 1 95.25 75 LEU B CA 1
ATOM 1885 C C . LEU B 1 75 ? -13.773 23.094 6.629 1 95.25 75 LEU B C 1
ATOM 1887 O O . LEU B 1 75 ? -14.227 23.969 7.383 1 95.25 75 LEU B O 1
ATOM 1891 N N . LEU B 1 76 ? -14.195 22.953 5.379 1 92.62 76 LEU B N 1
ATOM 1892 C CA . LEU B 1 76 ? -14.992 24 4.75 1 92.62 76 LEU B CA 1
ATOM 1893 C C . LEU B 1 76 ? -16.469 23.625 4.746 1 92.62 76 LEU B C 1
ATOM 1895 O O . LEU B 1 76 ? -17.344 24.484 4.598 1 92.62 76 LEU B O 1
ATOM 1899 N N . ALA B 1 77 ? -16.75 22.359 4.883 1 92.75 77 ALA B N 1
ATOM 1900 C CA . ALA B 1 77 ? -18.125 21.859 4.785 1 92.75 77 ALA B CA 1
ATOM 1901 C C . ALA B 1 77 ? -18.906 22.125 6.066 1 92.75 77 ALA B C 1
ATOM 1903 O O . ALA B 1 77 ? -18.344 22.625 7.047 1 92.75 77 ALA B O 1
ATOM 1904 N N . ARG B 1 78 ? -20.188 21.812 5.898 1 92.12 78 ARG B N 1
ATOM 1905 C CA . ARG B 1 78 ? -21.078 21.969 7.039 1 92.12 78 ARG B CA 1
ATOM 1906 C C . ARG B 1 78 ? -20.625 21.109 8.219 1 92.12 78 ARG B C 1
ATOM 1908 O O . ARG B 1 78 ? -20.219 19.969 8.031 1 92.12 78 ARG B O 1
ATOM 1915 N N . LYS B 1 79 ? -20.859 21.703 9.445 1 94.94 79 LYS B N 1
ATOM 1916 C CA . LYS B 1 79 ? -20.359 21.031 10.641 1 94.94 79 LYS B CA 1
ATOM 1917 C C . LYS B 1 79 ? -21.484 20.328 11.398 1 94.94 79 LYS B C 1
ATOM 1919 O O . LYS B 1 79 ? -22.641 20.75 11.32 1 94.94 79 LYS B O 1
ATOM 1924 N N . GLY B 1 80 ? -20.984 19.188 12.008 1 93.44 80 GLY B N 1
ATOM 1925 C CA . GLY B 1 80 ? -21.859 18.641 13.039 1 93.44 80 GLY B CA 1
ATOM 1926 C C . GLY B 1 80 ? -22.766 17.547 12.531 1 93.44 80 GLY B C 1
ATOM 1927 O O . GLY B 1 80 ? -23.359 16.797 13.32 1 93.44 80 GLY B O 1
ATOM 1928 N N . ASP B 1 81 ? -22.969 17.438 11.25 1 95.38 81 ASP B N 1
ATOM 1929 C CA . ASP B 1 81 ? -23.844 16.406 10.742 1 95.38 81 ASP B CA 1
ATOM 1930 C C . ASP B 1 81 ? -23.109 15.062 10.633 1 95.38 81 ASP B C 1
ATOM 1932 O O . ASP B 1 81 ? -21.938 14.961 11.008 1 95.38 81 ASP B O 1
ATOM 1936 N N . ALA B 1 82 ? -23.859 14.07 10.242 1 95.44 82 ALA B N 1
ATOM 1937 C CA . ALA B 1 82 ? -23.312 12.711 10.211 1 95.44 82 ALA B CA 1
ATOM 1938 C C . ALA B 1 82 ? -22.156 12.609 9.211 1 95.44 82 ALA B C 1
ATOM 1940 O O . ALA B 1 82 ? -21.188 11.883 9.453 1 95.44 82 ALA B O 1
ATOM 1941 N N . THR B 1 83 ? -22.359 13.281 8.148 1 95.5 83 THR B N 1
ATOM 1942 C CA . THR B 1 83 ? -21.312 13.273 7.121 1 95.5 83 THR B CA 1
ATOM 1943 C C . THR B 1 83 ? -20.031 13.898 7.648 1 95.5 83 THR B C 1
ATOM 1945 O O . THR B 1 83 ? -18.938 13.344 7.465 1 95.5 83 THR B O 1
ATOM 1948 N N . HIS B 1 84 ? -20.062 14.992 8.328 1 96.88 84 HIS B N 1
ATOM 1949 C CA . HIS B 1 84 ? -18.906 15.641 8.922 1 96.88 84 HIS B CA 1
ATOM 1950 C C . HIS B 1 84 ? -18.188 14.711 9.898 1 96.88 84 HIS B C 1
ATOM 1952 O O . HIS B 1 84 ? -16.969 14.562 9.836 1 96.88 84 HIS B O 1
ATOM 1958 N N . LYS B 1 85 ? -18.938 14.078 10.672 1 96.62 85 LYS B N 1
ATOM 1959 C CA . LYS B 1 85 ? -18.375 13.203 11.688 1 96.62 85 LYS B CA 1
ATOM 1960 C C . LYS B 1 85 ? -17.672 12 11.047 1 96.62 85 LYS B C 1
ATOM 1962 O O . LYS B 1 85 ? -16.578 11.617 11.469 1 96.62 85 LYS B O 1
ATOM 1967 N N . LEU B 1 86 ? -18.328 11.492 10.039 1 95.56 86 LEU B N 1
ATOM 1968 C CA . LEU B 1 86 ? -17.75 10.344 9.352 1 95.56 86 LEU B CA 1
ATOM 1969 C C . LEU B 1 86 ? -16.453 10.742 8.633 1 95.56 86 LEU B C 1
ATOM 1971 O O . LEU B 1 86 ? -15.43 10.078 8.773 1 95.56 86 LEU B O 1
ATOM 1975 N N . LEU B 1 87 ? -16.562 11.789 7.887 1 96.31 87 LEU B N 1
ATOM 1976 C CA . LEU B 1 87 ? -15.414 12.227 7.109 1 96.31 87 LEU B CA 1
ATOM 1977 C C . LEU B 1 87 ? -14.289 12.695 8.031 1 96.31 87 LEU B C 1
ATOM 1979 O O . LEU B 1 87 ? -13.109 12.523 7.711 1 96.31 87 LEU B O 1
ATOM 1983 N N . GLY B 1 88 ? -14.656 13.281 9.164 1 97.56 88 GLY B N 1
ATOM 1984 C CA . GLY B 1 88 ? -13.664 13.625 10.164 1 97.56 88 GLY B CA 1
ATOM 1985 C C . GLY B 1 88 ? -12.914 12.422 10.711 1 97.56 88 GLY B C 1
ATOM 1986 O O . GLY B 1 88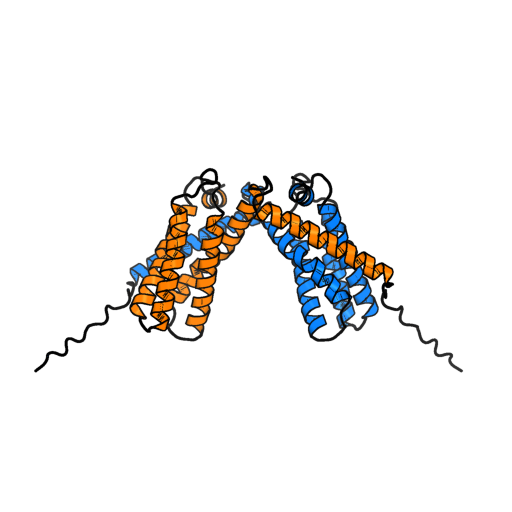 ? -11.695 12.461 10.875 1 97.56 88 GLY B O 1
ATOM 1987 N N . ARG B 1 89 ? -13.656 11.375 10.969 1 97 89 ARG B N 1
ATOM 1988 C CA . ARG B 1 89 ? -13.047 10.141 11.461 1 97 89 ARG B CA 1
ATOM 1989 C C . ARG B 1 89 ? -12.117 9.531 10.422 1 97 89 ARG B C 1
ATOM 1991 O O . ARG B 1 89 ? -11.031 9.055 10.75 1 97 89 ARG B O 1
ATOM 1998 N N . ILE B 1 90 ? -12.57 9.523 9.195 1 95.88 90 ILE B N 1
ATOM 1999 C CA . ILE B 1 90 ? -11.758 9.008 8.102 1 95.88 90 ILE B CA 1
ATOM 2000 C C . ILE B 1 90 ? -10.484 9.836 7.973 1 95.88 90 ILE B C 1
ATOM 2002 O O . ILE B 1 90 ? -9.383 9.289 7.855 1 95.88 90 ILE B O 1
ATOM 2006 N N . TRP B 1 91 ? -10.609 11.086 8.031 1 98.38 91 TRP B N 1
ATOM 2007 C CA . TRP B 1 91 ? -9.453 11.977 7.922 1 98.38 91 TRP B CA 1
ATOM 2008 C C . TRP B 1 91 ? -8.477 11.742 9.07 1 98.38 91 TRP B C 1
ATOM 2010 O O . TRP B 1 91 ? -7.266 11.688 8.859 1 98.38 91 TRP B O 1
ATOM 2020 N N . ALA B 1 92 ? -9.016 11.586 10.258 1 98.31 92 ALA B N 1
ATOM 2021 C CA . ALA B 1 92 ? -8.172 11.312 11.422 1 98.31 92 ALA B CA 1
ATOM 2022 C C . ALA B 1 92 ? -7.383 10.016 11.234 1 98.31 92 ALA B C 1
ATOM 2024 O O . ALA B 1 92 ? -6.195 9.961 11.562 1 98.31 92 ALA B O 1
ATOM 2025 N N . LEU B 1 93 ? -8.039 9.07 10.711 1 96.56 93 LEU B N 1
ATOM 2026 C CA . LEU B 1 93 ? -7.375 7.793 10.469 1 96.56 93 LEU B CA 1
ATOM 2027 C C . LEU B 1 93 ? -6.258 7.953 9.438 1 96.56 93 LEU B C 1
ATOM 2029 O O . LEU B 1 93 ? -5.184 7.371 9.586 1 96.56 93 LEU B O 1
ATOM 2033 N N . LEU B 1 94 ? -6.508 8.664 8.391 1 97.31 94 LEU B N 1
ATOM 2034 C CA . LEU B 1 94 ? -5.488 8.938 7.383 1 97.31 94 LEU B CA 1
ATOM 2035 C C . LEU B 1 94 ? -4.293 9.656 8 1 97.31 94 LEU B C 1
ATOM 2037 O O . LEU B 1 94 ? -3.143 9.312 7.723 1 97.31 94 LEU B O 1
ATOM 2041 N N . MET B 1 95 ? -4.559 10.594 8.898 1 98.44 95 MET B N 1
ATOM 2042 C CA . MET B 1 95 ? -3.496 11.359 9.539 1 98.44 95 MET B CA 1
ATOM 2043 C C . MET B 1 95 ? -2.668 10.469 10.469 1 98.44 95 MET B C 1
ATOM 2045 O O . MET B 1 95 ? -1.441 10.578 10.508 1 98.44 95 MET B O 1
ATOM 2049 N N . VAL B 1 96 ? -3.33 9.625 11.219 1 97.62 96 VAL B N 1
ATOM 2050 C CA . VAL B 1 96 ? -2.637 8.703 12.117 1 97.62 96 VAL B CA 1
ATOM 2051 C C . VAL B 1 96 ? -1.765 7.754 11.305 1 97.62 96 VAL B C 1
ATOM 2053 O O . VAL B 1 96 ? -0.607 7.512 11.648 1 97.62 96 VAL B O 1
ATOM 2056 N N . THR B 1 97 ? -2.311 7.203 10.227 1 95.19 97 THR B N 1
ATOM 2057 C CA . THR B 1 97 ? -1.566 6.312 9.344 1 95.19 97 THR B CA 1
ATOM 2058 C C . THR B 1 97 ? -0.34 7.016 8.773 1 95.19 97 THR B C 1
ATOM 2060 O O . THR B 1 97 ? 0.755 6.449 8.75 1 95.19 97 THR B O 1
ATOM 2063 N N . ALA B 1 98 ? -0.493 8.227 8.32 1 97.31 98 ALA B N 1
ATOM 2064 C CA . ALA B 1 98 ? 0.612 9.016 7.785 1 97.31 98 ALA B CA 1
ATOM 2065 C C . ALA B 1 98 ? 1.688 9.242 8.844 1 97.31 98 ALA B C 1
ATOM 2067 O O . ALA B 1 98 ? 2.881 9.086 8.57 1 97.31 98 ALA B O 1
ATOM 2068 N N . ALA B 1 99 ? 1.249 9.562 10.039 1 97.62 99 ALA B N 1
ATOM 2069 C CA . ALA B 1 99 ? 2.191 9.836 11.117 1 97.62 99 ALA B CA 1
ATOM 2070 C C . ALA B 1 99 ? 2.977 8.578 11.492 1 97.62 99 ALA B C 1
ATOM 2072 O O . ALA B 1 99 ? 4.203 8.625 11.633 1 97.62 99 ALA B O 1
ATOM 2073 N N . VAL B 1 100 ? 2.352 7.473 11.617 1 95 100 VAL B N 1
ATOM 2074 C CA . VAL B 1 100 ? 2.996 6.223 12.008 1 95 100 VAL B CA 1
ATOM 2075 C C . VAL B 1 100 ? 3.971 5.781 10.914 1 95 100 VAL B C 1
ATOM 2077 O O . VAL B 1 100 ? 5.105 5.402 11.203 1 95 100 VAL B O 1
ATOM 2080 N N . SER B 1 101 ? 3.574 5.836 9.648 1 91.25 101 SER B N 1
ATOM 2081 C CA . SER B 1 101 ? 4.445 5.414 8.555 1 91.25 101 SER B CA 1
ATOM 2082 C C . SER B 1 101 ? 5.66 6.328 8.438 1 91.25 101 SER B C 1
ATOM 2084 O O . SER B 1 101 ? 6.738 5.887 8.039 1 91.25 101 SER B O 1
ATOM 2086 N N . ALA B 1 102 ? 5.508 7.617 8.781 1 95.38 102 ALA B N 1
ATOM 2087 C CA . ALA B 1 102 ? 6.609 8.57 8.727 1 95.38 102 ALA B CA 1
ATOM 2088 C C . ALA B 1 102 ? 7.754 8.148 9.633 1 95.38 102 ALA B C 1
ATOM 2090 O O . ALA B 1 102 ? 8.922 8.445 9.359 1 95.38 102 ALA B O 1
ATOM 2091 N N . LEU B 1 103 ? 7.453 7.43 10.727 1 92.94 103 LEU B N 1
ATOM 2092 C CA . LEU B 1 103 ? 8.461 6.992 11.68 1 92.94 103 LEU B CA 1
ATOM 2093 C C . LEU B 1 103 ? 9.477 6.07 11.016 1 92.94 103 LEU B C 1
ATOM 2095 O O . LEU B 1 103 ? 10.609 5.941 11.484 1 92.94 103 LEU B O 1
ATOM 2099 N N . PHE B 1 104 ? 9.141 5.543 9.875 1 86.19 104 PHE B N 1
ATOM 2100 C CA . PHE B 1 104 ? 9.992 4.551 9.227 1 86.19 104 PHE B CA 1
ATOM 2101 C C . PHE B 1 104 ? 10.672 5.148 8.008 1 86.19 104 PHE B C 1
ATOM 2103 O O . PHE B 1 104 ? 11.367 4.441 7.27 1 86.19 104 PHE B O 1
ATOM 2110 N N . ILE B 1 105 ? 10.445 6.371 7.754 1 88.69 105 ILE B N 1
ATOM 2111 C CA . ILE B 1 105 ? 11.102 7.078 6.66 1 88.69 105 ILE B CA 1
ATOM 2112 C C . ILE B 1 105 ? 12.281 7.883 7.199 1 88.69 105 ILE B C 1
ATOM 2114 O O . ILE B 1 105 ? 12.117 9.016 7.645 1 88.69 105 ILE B O 1
ATOM 2118 N N . ARG B 1 106 ? 13.453 7.281 7.156 1 88.06 106 ARG B N 1
ATOM 2119 C CA . ARG B 1 106 ? 14.617 7.867 7.816 1 88.06 106 ARG B CA 1
ATOM 2120 C C . ARG B 1 106 ? 15.844 7.812 6.91 1 88.06 106 ARG B C 1
ATOM 2122 O O . ARG B 1 106 ? 16.953 8.133 7.344 1 88.06 106 ARG B O 1
ATOM 2129 N N . TYR B 1 107 ? 15.648 7.496 5.746 1 82.19 107 TYR B N 1
ATOM 2130 C CA . TYR B 1 107 ? 16.766 7.152 4.867 1 82.19 107 TYR B CA 1
ATOM 2131 C C . TYR B 1 107 ? 17.609 8.375 4.562 1 82.19 107 TYR B C 1
ATOM 2133 O O . TYR B 1 107 ? 18.828 8.266 4.344 1 82.19 107 TYR B O 1
ATOM 2141 N N . LEU B 1 108 ? 17.031 9.562 4.559 1 86 108 LEU B N 1
ATOM 2142 C CA . LEU B 1 108 ? 17.781 10.773 4.227 1 86 108 LEU B CA 1
ATOM 2143 C C . LEU B 1 108 ? 18.688 11.188 5.383 1 86 108 LEU B C 1
ATOM 2145 O O . LEU B 1 108 ? 19.609 11.984 5.199 1 86 108 LEU B O 1
ATOM 2149 N N . ASN B 1 109 ? 18.375 10.703 6.531 1 89.88 109 ASN B N 1
ATOM 2150 C CA . ASN B 1 109 ? 19.156 11.039 7.711 1 89.88 109 ASN B CA 1
ATOM 2151 C C . ASN B 1 109 ? 19.922 9.836 8.25 1 89.88 109 ASN B C 1
ATOM 2153 O O . ASN B 1 109 ? 19.984 9.625 9.461 1 89.88 109 ASN B O 1
ATOM 2157 N N . HIS B 1 110 ? 20.375 9.047 7.336 1 86.12 110 HIS B N 1
ATOM 2158 C CA . HIS B 1 110 ? 21.219 7.906 7.648 1 86.12 110 HIS B CA 1
ATOM 2159 C C . HIS B 1 110 ? 20.578 6.996 8.688 1 86.12 110 HIS B C 1
ATOM 2161 O O . HIS B 1 110 ? 21.234 6.527 9.609 1 86.12 110 HIS B O 1
ATOM 2167 N N . GLY B 1 111 ? 19.297 6.918 8.609 1 85 111 GLY B N 1
ATOM 2168 C CA . GLY B 1 111 ? 18.562 5.996 9.461 1 85 111 GLY B CA 1
ATOM 2169 C C . GLY B 1 111 ? 18.109 6.621 10.766 1 85 111 GLY B C 1
ATOM 2170 O O . GLY B 1 111 ? 17.391 5.988 11.547 1 85 111 GLY B O 1
ATOM 2171 N N . GLN B 1 112 ? 18.5 7.867 11 1 90.69 112 GLN B N 1
ATOM 2172 C CA . GLN B 1 112 ? 18.156 8.555 12.234 1 90.69 112 GLN B CA 1
ATOM 2173 C C . GLN B 1 112 ? 16.922 9.43 12.055 1 90.69 112 GLN B C 1
ATOM 2175 O O . GLN B 1 112 ? 16.531 9.75 10.93 1 90.69 112 GLN B O 1
ATOM 2180 N N . PHE B 1 113 ? 16.391 9.664 13.18 1 93 113 PHE B N 1
ATOM 2181 C CA . PHE B 1 113 ? 15.273 10.594 13.156 1 93 113 PHE B CA 1
ATOM 2182 C C . PHE B 1 113 ? 15.734 11.984 12.75 1 93 113 PHE B C 1
ATOM 2184 O O . PHE B 1 113 ? 16.859 12.383 13.047 1 93 113 PHE B O 1
ATOM 2191 N N . SER B 1 114 ? 14.906 12.688 12.039 1 94.31 114 SER B N 1
ATOM 2192 C CA . SER B 1 114 ? 15.148 14.062 11.617 1 94.31 114 SER B CA 1
ATOM 2193 C C . SER B 1 114 ? 14.117 15.016 12.227 1 94.31 114 SER B C 1
ATOM 2195 O O . SER B 1 114 ? 13.195 14.578 12.914 1 94.31 114 SER B O 1
ATOM 2197 N N . TRP B 1 115 ? 14.25 16.266 11.945 1 94.56 115 TRP B N 1
ATOM 2198 C CA . TRP B 1 115 ? 13.352 17.281 12.469 1 94.56 115 TRP B CA 1
ATOM 2199 C C . TRP B 1 115 ? 11.93 17.062 11.969 1 94.56 115 TRP B C 1
ATOM 2201 O O . TRP B 1 115 ? 10.961 17.406 12.656 1 94.56 115 TRP B O 1
ATOM 2211 N N . LEU B 1 116 ? 11.766 16.484 10.844 1 94.69 116 LEU B N 1
ATOM 2212 C CA . LEU B 1 116 ? 10.453 16.25 10.258 1 94.69 116 LEU B CA 1
ATOM 2213 C C . LEU B 1 116 ? 9.633 15.289 11.102 1 94.69 116 LEU B C 1
ATOM 2215 O O . LEU B 1 116 ? 8.406 15.312 11.07 1 94.69 116 LEU B O 1
ATOM 2219 N N . HIS B 1 117 ? 10.328 14.477 11.914 1 96.75 117 HIS B N 1
ATOM 2220 C CA . HIS B 1 117 ? 9.625 13.492 12.734 1 96.75 117 HIS B CA 1
ATOM 2221 C C . HIS B 1 117 ? 8.961 14.148 13.938 1 96.75 117 HIS B C 1
ATOM 2223 O O . HIS B 1 117 ? 8.141 13.531 14.617 1 96.75 117 HIS B O 1
ATOM 2229 N N . LEU B 1 118 ? 9.234 15.422 14.219 1 96.12 118 LEU B N 1
ATOM 2230 C CA . LEU B 1 118 ? 8.586 16.156 15.297 1 96.12 118 LEU B CA 1
ATOM 2231 C C . LEU B 1 118 ? 7.102 16.344 15.016 1 96.12 118 LEU B C 1
ATOM 2233 O O . LEU B 1 118 ? 6.309 16.547 15.938 1 96.12 118 LEU B O 1
ATOM 2237 N N . PHE B 1 119 ? 6.789 16.203 13.781 1 97.31 119 PHE B N 1
ATOM 2238 C CA . PHE B 1 119 ? 5.387 16.359 13.406 1 97.31 119 PHE B CA 1
ATOM 2239 C C . PHE B 1 119 ? 4.562 15.172 13.891 1 97.31 119 PHE B C 1
ATOM 2241 O O . PHE B 1 119 ? 3.344 15.281 14.047 1 97.31 119 PHE B O 1
ATOM 2248 N N . VAL B 1 120 ? 5.234 14.016 14.219 1 97.25 120 VAL B N 1
ATOM 2249 C CA . VAL B 1 120 ? 4.508 12.812 14.625 1 97.25 120 VAL B CA 1
ATOM 2250 C C . VAL B 1 120 ? 3.842 13.039 15.977 1 97.25 120 VAL B C 1
ATOM 2252 O O . VAL B 1 120 ? 2.623 12.914 16.109 1 97.25 120 VAL B O 1
ATOM 2255 N N . PRO B 1 121 ? 4.562 13.484 17 1 96.88 121 PRO B N 1
ATOM 2256 C CA . PRO B 1 121 ? 3.865 13.734 18.266 1 96.88 121 PRO B CA 1
ATOM 2257 C C . PRO B 1 121 ? 2.885 14.898 18.172 1 96.88 121 PRO B C 1
ATOM 2259 O O . PRO B 1 121 ? 1.864 14.906 18.875 1 96.88 121 PRO B O 1
ATOM 2262 N N . VAL B 1 122 ? 3.146 15.906 17.328 1 97 122 VAL B N 1
ATOM 2263 C CA . VAL B 1 122 ? 2.223 17.016 17.141 1 97 122 VAL B CA 1
ATOM 2264 C C . VAL B 1 122 ? 0.882 16.484 16.625 1 97 122 VAL B C 1
ATOM 2266 O O . VAL B 1 122 ? -0.175 16.891 17.125 1 97 122 VAL B O 1
ATOM 2269 N N . VAL B 1 123 ? 0.911 15.586 15.656 1 98.38 123 VAL B N 1
ATOM 2270 C CA . VAL B 1 123 ? -0.305 15.023 15.078 1 98.38 123 VAL B CA 1
ATOM 2271 C C . VAL B 1 123 ? -1.083 14.258 16.156 1 98.38 123 VAL B C 1
ATOM 2273 O O . VAL B 1 123 ? -2.279 14.492 16.344 1 98.38 123 VAL B O 1
ATOM 2276 N N . PHE B 1 124 ? -0.443 13.422 16.922 1 97.81 124 PHE B N 1
ATOM 2277 C CA . PHE B 1 124 ? -1.126 12.602 17.922 1 97.81 124 PHE B CA 1
ATOM 2278 C C . PHE B 1 124 ? -1.713 13.461 19.031 1 97.81 124 PHE B C 1
ATOM 2280 O O . PHE B 1 124 ? -2.875 13.289 19.406 1 97.81 124 PHE B O 1
ATOM 2287 N N . PHE B 1 125 ? -0.946 14.391 19.516 1 97.94 125 PHE B N 1
ATOM 2288 C CA . PHE B 1 125 ? -1.385 15.242 20.609 1 97.94 125 PHE B CA 1
ATOM 2289 C C . PHE B 1 125 ? -2.529 16.141 20.172 1 97.94 125 PHE B C 1
ATOM 2291 O O . PHE B 1 125 ? -3.545 16.25 20.875 1 97.94 125 PHE B O 1
ATOM 2298 N N . THR B 1 126 ? -2.355 16.766 19.062 1 98.25 126 THR B N 1
ATOM 2299 C CA . THR B 1 126 ? -3.355 17.719 18.609 1 98.25 126 THR B CA 1
ATOM 2300 C C . THR B 1 126 ? -4.641 17.016 18.203 1 98.25 126 THR B C 1
ATOM 2302 O O . THR B 1 126 ? -5.738 17.516 18.438 1 98.25 126 THR B O 1
ATOM 2305 N N . LEU B 1 127 ? -4.535 15.852 17.578 1 98.31 127 LEU B N 1
ATOM 2306 C CA . LEU B 1 127 ? -5.727 15.07 17.25 1 98.31 127 LEU B CA 1
ATOM 2307 C C . LEU B 1 127 ? -6.473 14.664 18.516 1 98.31 127 LEU B C 1
ATOM 2309 O O . LEU B 1 127 ? -7.703 14.75 18.562 1 98.31 127 LEU B O 1
ATOM 2313 N N . TYR B 1 128 ? -5.73 14.172 19.453 1 97.75 128 TYR B N 1
ATOM 2314 C CA . TYR B 1 128 ? -6.336 13.797 20.734 1 97.75 128 TYR B CA 1
ATOM 2315 C C . TYR B 1 128 ? -7.105 14.961 21.328 1 97.75 128 TYR B C 1
ATOM 2317 O O . TYR B 1 128 ? -8.266 14.812 21.734 1 97.75 128 TYR B O 1
ATOM 2325 N N . ARG B 1 129 ? -6.445 16.094 21.422 1 97.81 129 ARG B N 1
ATOM 2326 C CA . ARG B 1 129 ? -7.074 17.297 21.969 1 97.81 129 ARG B CA 1
ATOM 2327 C C . ARG B 1 129 ? -8.312 17.672 21.156 1 97.81 129 ARG B C 1
ATOM 2329 O O . ARG B 1 129 ? -9.352 18.016 21.734 1 97.81 129 ARG B O 1
ATOM 2336 N N . ALA B 1 130 ? -8.203 17.656 19.828 1 98.12 130 ALA B N 1
ATOM 2337 C CA . ALA B 1 130 ? -9.297 18.062 18.953 1 98.12 130 ALA B CA 1
ATOM 2338 C C . ALA B 1 130 ? -10.516 17.172 19.141 1 98.12 130 ALA B C 1
ATOM 2340 O O . ALA B 1 130 ? -11.648 17.656 19.203 1 98.12 130 ALA B O 1
ATOM 2341 N N . VAL B 1 131 ? -10.305 15.883 19.266 1 97.31 131 VAL B N 1
ATOM 2342 C CA . VAL B 1 131 ? -11.406 14.938 19.453 1 97.31 131 VAL B CA 1
ATOM 2343 C C . VAL B 1 131 ? -12.039 15.156 20.812 1 97.31 131 VAL B C 1
ATOM 2345 O O . VAL B 1 131 ? -13.266 15.172 20.938 1 97.31 131 VAL B O 1
ATOM 2348 N N . ARG B 1 132 ? -11.211 15.336 21.875 1 97.62 132 ARG B N 1
ATOM 2349 C CA . ARG B 1 132 ? -11.711 15.602 23.219 1 97.62 132 ARG B CA 1
ATOM 2350 C C . ARG B 1 132 ? -12.547 16.875 23.25 1 97.62 132 ARG B C 1
ATOM 2352 O O . ARG B 1 132 ? -13.586 16.922 23.906 1 97.62 132 ARG B O 1
ATOM 2359 N N . GLN B 1 133 ? -12.078 17.844 22.609 1 97.94 133 GLN B N 1
ATOM 2360 C CA . GLN B 1 133 ? -12.766 19.125 22.562 1 97.94 133 GLN B CA 1
ATOM 2361 C C . GLN B 1 133 ? -14.117 18.984 21.859 1 97.94 133 GLN B C 1
ATOM 2363 O O . GLN B 1 133 ? -15.109 19.578 22.297 1 97.94 133 GLN B O 1
ATOM 2368 N N . ALA B 1 134 ? -14.164 18.25 20.766 1 96.5 134 ALA B N 1
ATOM 2369 C CA . ALA B 1 134 ? -15.43 18.016 20.078 1 96.5 134 ALA B CA 1
ATOM 2370 C C . ALA B 1 134 ? -16.422 17.312 21 1 96.5 134 ALA B C 1
ATOM 2372 O O . ALA B 1 134 ? -17.594 17.688 21.062 1 96.5 134 ALA B O 1
ATOM 2373 N N . ARG B 1 135 ? -15.969 16.328 21.75 1 96.19 135 ARG B N 1
ATOM 2374 C CA . ARG B 1 135 ? -16.812 15.555 22.656 1 96.19 135 ARG B CA 1
ATOM 2375 C C . ARG B 1 135 ? -17.312 16.406 23.812 1 96.19 135 ARG B C 1
ATOM 2377 O O . ARG B 1 135 ? -18.406 16.188 24.344 1 96.19 135 ARG B O 1
ATOM 2384 N N . ALA B 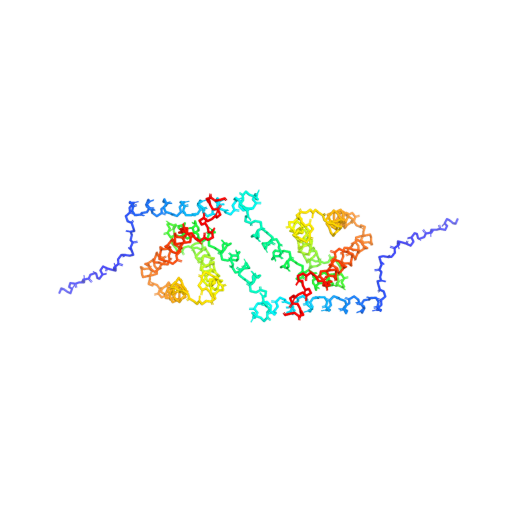1 136 ? -16.578 17.406 24.172 1 97.12 136 ALA B N 1
ATOM 2385 C CA . ALA B 1 136 ? -16.906 18.297 25.281 1 97.12 136 ALA B CA 1
ATOM 2386 C C . ALA B 1 136 ? -17.734 19.484 24.812 1 97.12 136 ALA B C 1
ATOM 2388 O O . ALA B 1 136 ? -18.047 20.375 25.594 1 97.12 136 ALA B O 1
ATOM 2389 N N . GLY B 1 137 ? -17.906 19.578 23.5 1 96.12 137 GLY B N 1
ATOM 2390 C CA . GLY B 1 137 ? -18.719 20.672 22.969 1 96.12 137 GLY B CA 1
ATOM 2391 C C . GLY B 1 137 ? -17.922 21.938 22.75 1 96.12 137 GLY B C 1
ATOM 2392 O O . GLY B 1 137 ? -18.5 23.016 22.594 1 96.12 137 GLY B O 1
ATOM 2393 N N . GLN B 1 138 ? -16.625 21.812 22.922 1 97.06 138 GLN B N 1
ATOM 2394 C CA . GLN B 1 138 ? -15.758 22.969 22.672 1 97.06 138 GLN B CA 1
ATOM 2395 C C . GLN B 1 138 ? -15.43 23.094 21.188 1 97.06 138 GLN B C 1
ATOM 2397 O O . GLN B 1 138 ? -14.273 22.953 20.781 1 97.06 138 GLN B O 1
ATOM 2402 N N . PHE B 1 139 ? -16.344 23.469 20.375 1 95.81 139 PHE B N 1
ATOM 2403 C CA . PHE B 1 139 ? -16.281 23.375 18.922 1 95.81 139 PHE B CA 1
ATOM 2404 C C . PHE B 1 139 ? -15.312 24.406 18.359 1 95.81 139 PHE B C 1
ATOM 2406 O O . PHE B 1 139 ? -14.648 24.156 17.344 1 95.81 139 PHE B O 1
ATOM 2413 N N . ALA B 1 140 ? -15.219 25.578 18.984 1 94.38 140 ALA B N 1
ATOM 2414 C CA . ALA B 1 140 ? -14.273 26.578 18.5 1 94.38 140 ALA B CA 1
ATOM 2415 C C . ALA B 1 140 ? -12.836 26.094 18.625 1 94.38 140 ALA B C 1
ATOM 2417 O O . ALA B 1 140 ? -12.031 26.266 17.703 1 94.38 140 ALA B O 1
ATOM 2418 N N . ALA B 1 141 ? -12.555 25.562 19.781 1 96.44 141 ALA B N 1
ATOM 2419 C CA . ALA B 1 141 ? -11.219 25.016 20.031 1 96.44 141 ALA B CA 1
ATOM 2420 C C . ALA B 1 141 ? -10.938 23.828 19.109 1 96.44 141 ALA B C 1
ATOM 2422 O O . ALA B 1 141 ? -9.82 23.688 18.594 1 96.44 141 ALA B O 1
ATOM 2423 N N . HIS B 1 142 ? -11.922 22.953 18.844 1 97.38 142 HIS B N 1
ATOM 2424 C CA . HIS B 1 142 ? -11.812 21.844 17.906 1 97.38 142 HIS B CA 1
ATOM 2425 C C . HIS B 1 142 ? -11.453 22.328 16.5 1 97.38 142 HIS B C 1
ATOM 2427 O O . HIS B 1 142 ? -10.5 21.844 15.898 1 97.38 142 HIS B O 1
ATOM 2433 N N . LYS B 1 143 ? -12.148 23.281 16.125 1 95.94 143 LYS B N 1
ATOM 2434 C CA . LYS B 1 143 ? -11.938 23.844 14.789 1 95.94 143 LYS B CA 1
ATOM 2435 C C . LYS B 1 143 ? -10.531 24.406 14.641 1 95.94 143 LYS B C 1
ATOM 2437 O O . LYS B 1 143 ? -9.867 24.172 13.625 1 95.94 143 LYS B O 1
ATOM 2442 N N . ARG B 1 144 ? -10.086 25.109 15.617 1 95.12 144 ARG B N 1
ATOM 2443 C CA . ARG B 1 144 ? -8.75 25.703 15.602 1 95.12 144 ARG B CA 1
ATOM 2444 C C . ARG B 1 144 ? -7.68 24.625 15.469 1 95.12 144 ARG B C 1
ATOM 2446 O O . ARG B 1 144 ? -6.746 24.766 14.672 1 95.12 144 ARG B O 1
ATOM 2453 N N . ASN B 1 145 ? -7.848 23.609 16.203 1 97.56 145 ASN B N 1
ATOM 2454 C CA . ASN B 1 145 ? -6.844 22.562 16.188 1 97.56 145 ASN B CA 1
ATOM 2455 C C . ASN B 1 145 ? -6.891 21.766 14.883 1 97.56 145 ASN B C 1
ATOM 2457 O O . ASN B 1 145 ? -5.859 21.297 14.398 1 97.56 145 ASN B O 1
ATOM 2461 N N . MET B 1 146 ? -8.078 21.688 14.281 1 97.31 146 MET B N 1
ATOM 2462 C CA . MET B 1 146 ? -8.172 21.016 12.992 1 97.31 146 MET B CA 1
ATOM 2463 C C . MET B 1 146 ? -7.48 21.828 11.906 1 97.31 146 MET B C 1
ATOM 2465 O O . MET B 1 146 ? -6.805 21.266 11.039 1 97.31 146 MET B O 1
ATOM 2469 N N . TRP B 1 147 ? -7.621 23.047 11.969 1 95.19 147 TRP B N 1
ATOM 2470 C CA . TRP B 1 147 ? -6.914 23.891 11.023 1 95.19 147 TRP B CA 1
ATOM 2471 C C . TRP B 1 147 ? -5.406 23.812 11.234 1 95.19 147 TRP B C 1
ATOM 2473 O O . TRP B 1 147 ? -4.637 23.781 10.273 1 95.19 147 TRP B O 1
ATOM 2483 N N . ARG B 1 148 ? -5.004 23.828 12.484 1 95.62 148 ARG B N 1
ATOM 2484 C CA . ARG B 1 148 ? -3.588 23.703 12.805 1 95.62 148 ARG B CA 1
ATOM 2485 C C . ARG B 1 148 ? -3.021 22.391 12.258 1 95.62 148 ARG B C 1
ATOM 2487 O O . ARG B 1 148 ? -1.945 22.391 11.656 1 95.62 148 ARG B O 1
ATOM 2494 N N . LEU B 1 149 ? -3.734 21.359 12.438 1 97.81 149 LEU B N 1
ATOM 2495 C CA . LEU B 1 149 ? -3.301 20.062 11.922 1 97.81 149 LEU B CA 1
ATOM 2496 C C . LEU B 1 149 ? -3.184 20.094 10.398 1 97.81 149 LEU B C 1
ATOM 2498 O O . LEU B 1 149 ? -2.195 19.625 9.844 1 97.81 149 LEU B O 1
ATOM 2502 N N . TYR B 1 150 ? -4.164 20.641 9.812 1 97.5 150 TYR B N 1
ATOM 2503 C CA . TYR B 1 150 ? -4.199 20.656 8.359 1 97.5 150 TYR B CA 1
ATOM 2504 C C . TYR B 1 150 ? -3.037 21.469 7.789 1 97.5 150 TYR B C 1
ATOM 2506 O O . TYR B 1 150 ? -2.334 21 6.887 1 97.5 150 TYR B O 1
ATOM 2514 N N . VAL B 1 151 ? -2.744 22.609 8.32 1 95.75 151 VAL B N 1
ATOM 2515 C CA . VAL B 1 151 ? -1.734 23.5 7.777 1 95.75 151 VAL B CA 1
ATOM 2516 C C . VAL B 1 151 ? -0.347 23.062 8.242 1 95.75 151 VAL B C 1
ATOM 2518 O O . VAL B 1 151 ? 0.553 22.859 7.422 1 95.75 151 VAL B O 1
ATOM 2521 N N . LEU B 1 152 ? -0.211 22.828 9.508 1 95.81 152 LEU B N 1
ATOM 2522 C CA . LEU B 1 152 ? 1.114 22.641 10.094 1 95.81 152 LEU B CA 1
ATOM 2523 C C . LEU B 1 152 ? 1.576 21.188 9.93 1 95.81 152 LEU B C 1
ATOM 2525 O O . LEU B 1 152 ? 2.773 20.938 9.789 1 95.81 152 LEU B O 1
ATOM 2529 N N . ALA B 1 153 ? 0.649 20.297 9.969 1 97.31 153 ALA B N 1
ATOM 2530 C CA . ALA B 1 153 ? 1.089 18.906 10.016 1 97.31 153 ALA B CA 1
ATOM 2531 C C . ALA B 1 153 ? 0.79 18.188 8.695 1 97.31 153 ALA B C 1
ATOM 2533 O O . ALA B 1 153 ? 1.144 17.031 8.523 1 97.31 153 ALA B O 1
ATOM 2534 N N . LEU B 1 154 ? 0.155 18.859 7.781 1 98.06 154 LEU B N 1
ATOM 2535 C CA . LEU B 1 154 ? -0.114 18.234 6.488 1 98.06 154 LEU B CA 1
ATOM 2536 C C . LEU B 1 154 ? 0.452 19.078 5.355 1 98.06 154 LEU B C 1
ATOM 2538 O O . LEU B 1 154 ? 1.348 18.641 4.629 1 98.06 154 LEU B O 1
ATOM 2542 N N . LEU B 1 155 ? 0.031 20.359 5.215 1 97.31 155 LEU B N 1
ATOM 2543 C CA . LEU B 1 155 ? 0.487 21.188 4.102 1 97.31 155 LEU B CA 1
ATOM 2544 C C . LEU B 1 155 ? 1.966 21.531 4.254 1 97.31 155 LEU B C 1
ATOM 2546 O O . LEU B 1 155 ? 2.729 21.438 3.289 1 97.31 155 LEU B O 1
ATOM 2550 N N . LEU B 1 156 ? 2.35 21.891 5.43 1 96.62 156 LEU B N 1
ATOM 2551 C CA . LEU B 1 156 ? 3.723 22.328 5.648 1 96.62 156 LEU B CA 1
ATOM 2552 C C . LEU B 1 156 ? 4.707 21.188 5.402 1 96.62 156 LEU B C 1
ATOM 2554 O O . LEU B 1 156 ? 5.613 21.312 4.578 1 96.62 156 LEU B O 1
ATOM 2558 N N . PRO B 1 157 ? 4.617 20.125 6.07 1 97.19 157 PRO B N 1
ATOM 2559 C CA . PRO B 1 157 ? 5.551 19.031 5.762 1 97.19 157 PRO B CA 1
ATOM 2560 C C . PRO B 1 157 ? 5.406 18.531 4.332 1 97.19 157 PRO B C 1
ATOM 2562 O O . PRO B 1 157 ? 6.383 18.078 3.73 1 97.19 157 PRO B O 1
ATOM 2565 N N . GLY B 1 158 ? 4.199 18.594 3.775 1 96.69 158 GLY B N 1
ATOM 2566 C CA . GLY B 1 158 ? 4.027 18.266 2.367 1 96.69 158 GLY B CA 1
ATOM 2567 C C . GLY B 1 158 ? 4.879 19.125 1.453 1 96.69 158 GLY B C 1
ATOM 2568 O O . GLY B 1 158 ? 5.453 18.641 0.481 1 96.69 158 GLY B O 1
ATOM 2569 N N . MET B 1 159 ? 4.961 20.344 1.784 1 95.38 159 MET B N 1
ATOM 2570 C CA . MET B 1 159 ? 5.805 21.266 1.014 1 95.38 159 MET B CA 1
ATOM 2571 C C . MET B 1 159 ? 7.281 20.922 1.188 1 95.38 159 MET B C 1
ATOM 2573 O O . MET B 1 159 ? 8.055 20.984 0.23 1 95.38 159 MET B O 1
ATOM 2577 N N . PHE B 1 160 ? 7.641 20.531 2.395 1 95.69 160 PHE B N 1
ATOM 2578 C CA . PHE B 1 160 ? 9.023 20.141 2.652 1 95.69 160 PHE B CA 1
ATOM 2579 C C . PHE B 1 160 ? 9.398 18.906 1.842 1 95.69 160 PHE B C 1
ATOM 2581 O O . PHE B 1 160 ? 10.555 18.734 1.463 1 95.69 160 PHE B O 1
ATOM 2588 N N . ALA B 1 161 ? 8.477 18.062 1.534 1 94.25 161 ALA B N 1
ATOM 2589 C CA . ALA B 1 161 ? 8.742 16.844 0.787 1 94.25 161 ALA B CA 1
ATOM 2590 C C . ALA B 1 161 ? 9.156 17.156 -0.65 1 94.25 161 ALA B C 1
ATOM 2592 O O . ALA B 1 161 ? 9.703 16.297 -1.347 1 94.25 161 ALA B O 1
ATOM 2593 N N . PHE B 1 162 ? 8.906 18.438 -1.053 1 95.19 162 PHE B N 1
ATOM 2594 C CA . PHE B 1 162 ? 9.211 18.797 -2.43 1 95.19 162 PHE B CA 1
ATOM 2595 C C . PHE B 1 162 ? 10.492 19.625 -2.498 1 95.19 162 PHE B C 1
ATOM 2597 O O . PHE B 1 162 ? 10.812 20.203 -3.541 1 95.19 162 PHE B O 1
ATOM 2604 N N . LEU B 1 163 ? 11.195 19.688 -1.409 1 94.31 163 LEU B N 1
ATOM 2605 C CA . LEU B 1 163 ? 12.5 20.344 -1.447 1 94.31 163 LEU B CA 1
ATOM 2606 C C . LEU B 1 163 ? 13.492 19.531 -2.27 1 94.31 163 LEU B C 1
ATOM 2608 O O . LEU B 1 163 ? 13.414 18.297 -2.312 1 94.31 163 LEU B O 1
ATOM 2612 N N . PRO B 1 164 ? 14.461 20.281 -2.898 1 91.62 164 PRO B N 1
ATOM 2613 C CA . PRO B 1 164 ? 15.477 19.547 -3.662 1 91.62 164 PRO B CA 1
ATOM 2614 C C . PRO B 1 164 ? 16.188 18.484 -2.832 1 91.62 164 PRO B C 1
ATOM 2616 O O . PRO B 1 164 ? 16.484 18.703 -1.658 1 91.62 164 PRO B O 1
ATOM 2619 N N . GLY B 1 165 ? 16.375 17.312 -3.455 1 88.12 165 GLY B N 1
ATOM 2620 C CA . GLY B 1 165 ? 17.031 16.219 -2.771 1 88.12 165 GLY B CA 1
ATOM 2621 C C . GLY B 1 165 ? 16.062 15.219 -2.178 1 88.12 165 GLY B C 1
ATOM 2622 O O . GLY B 1 165 ? 16.438 14.102 -1.816 1 88.12 165 GLY B O 1
ATOM 2623 N N . ARG B 1 166 ? 14.82 15.625 -2.17 1 89.62 166 ARG B N 1
ATOM 2624 C CA . ARG B 1 166 ? 13.82 14.719 -1.613 1 89.62 166 ARG B CA 1
ATOM 2625 C C . ARG B 1 166 ? 13.078 13.977 -2.719 1 89.62 166 ARG B C 1
ATOM 2627 O O . ARG B 1 166 ? 13.148 14.359 -3.889 1 89.62 166 ARG B O 1
ATOM 2634 N N . LEU B 1 167 ? 12.461 12.945 -2.352 1 86 167 LEU B N 1
ATOM 2635 C CA . LEU B 1 167 ? 11.914 11.977 -3.295 1 86 167 LEU B CA 1
ATOM 2636 C C . LEU B 1 167 ? 10.859 12.625 -4.191 1 86 167 LEU B C 1
ATOM 2638 O O . LEU B 1 167 ? 10.883 12.438 -5.41 1 86 167 LEU B O 1
ATOM 2642 N N . LEU B 1 168 ? 9.945 13.438 -3.625 1 90.19 168 LEU B N 1
ATOM 2643 C CA . LEU B 1 168 ? 8.867 14.016 -4.426 1 90.19 168 LEU B CA 1
ATOM 2644 C C . LEU B 1 168 ? 9.414 15.055 -5.398 1 90.19 168 LEU B C 1
ATOM 2646 O O . LEU B 1 168 ? 8.898 15.203 -6.508 1 90.19 168 LEU B O 1
ATOM 2650 N N . TRP B 1 169 ? 10.422 15.773 -4.961 1 90.94 169 TRP B N 1
ATOM 2651 C CA . TRP B 1 169 ? 11.102 16.672 -5.887 1 90.94 169 TRP B CA 1
ATOM 2652 C C . TRP B 1 169 ? 11.641 15.906 -7.09 1 90.94 169 TRP B C 1
ATOM 2654 O O . TRP B 1 169 ? 11.414 16.297 -8.234 1 90.94 169 TRP B O 1
ATOM 2664 N N . GLN B 1 170 ? 12.352 14.758 -6.84 1 86.62 170 GLN B N 1
ATOM 2665 C CA . GLN B 1 170 ? 12.938 13.938 -7.895 1 86.62 170 GLN B CA 1
ATOM 2666 C C . GLN B 1 170 ? 11.852 13.367 -8.805 1 86.62 170 GLN B C 1
ATOM 2668 O O . GLN B 1 170 ? 11.992 13.375 -10.031 1 86.62 170 GLN B O 1
ATOM 2673 N N . TRP B 1 171 ? 10.828 12.93 -8.18 1 84.81 171 TRP B N 1
ATOM 2674 C CA . TRP B 1 171 ? 9.734 12.336 -8.953 1 84.81 171 TRP B CA 1
ATOM 2675 C C . TRP B 1 171 ? 9.086 13.375 -9.859 1 84.81 171 TRP B C 1
ATOM 2677 O O . TRP B 1 171 ? 8.633 13.055 -10.961 1 84.81 171 TRP B O 1
ATOM 2687 N N . LEU B 1 172 ? 9.039 14.586 -9.391 1 87.75 172 LEU B N 1
ATOM 2688 C CA . LEU B 1 172 ? 8.359 15.641 -10.125 1 87.75 172 LEU B CA 1
ATOM 2689 C C . LEU B 1 172 ? 9.266 16.219 -11.219 1 87.75 172 LEU B C 1
ATOM 2691 O O . LEU B 1 172 ? 8.789 16.594 -12.289 1 87.75 172 LEU B O 1
ATOM 2695 N N . THR B 1 173 ? 10.57 16.203 -11.039 1 87.19 173 THR B N 1
ATOM 2696 C CA . THR B 1 173 ? 11.43 17.016 -11.891 1 87.19 173 THR B CA 1
ATOM 2697 C C . THR B 1 173 ? 12.305 16.141 -12.781 1 87.19 173 THR B C 1
ATOM 2699 O O . THR B 1 173 ? 12.914 16.625 -13.734 1 87.19 173 THR B O 1
ATOM 2702 N N . VAL B 1 174 ? 12.5 14.844 -12.492 1 79.06 174 VAL B N 1
ATOM 2703 C CA . VAL B 1 174 ? 13.422 14 -13.242 1 79.06 174 VAL B CA 1
ATOM 2704 C C . VAL B 1 174 ? 12.648 12.891 -13.945 1 79.06 174 VAL B C 1
ATOM 2706 O O . VAL B 1 174 ? 11.656 12.375 -13.414 1 79.06 174 VAL B O 1
#

Foldseek 3Di:
DPPPPPPPPPDDCPDDPVRVVVVCVVVCVVVVVVVVVVVCVCVVVDVVLVVLQVVLVVQLCVLQVVLQVLLVCLLPDDPDDPVSVVSVVSSLVSLLSNLVSVLSNCVVVVRDDDPLNVLSVVSVVLVVVLVVCVVVVVPVSNSVSSVCCNVVNRVVVVVVCCPPPHDVVVVVPD/DPPPPPPPPPDDCPDDPVRVVVVVVVVCVVVVVVVVVVVCVCVVVDVVLVVLQVVLVVQLCVLQVVLQVLLVCLLPDDPDDPVSVVSVVSSLVSLLSNLVSVLSNCVVVVRDDDPLNVLSVVSVVLVVVLVVCVVVVVPVSNSVSSVCCNVVNRVVVVVVCCDPPHDVVVVVPD